Protein AF-A0A350XGU2-F1 (afdb_monomer)

Secondary structure (DSSP, 8-state):
---EEE--HHHHHHHHHHHHHH-SS-EEESHHHHHHHHHHH-SEEEEEE-HHHHHTTHHHHHHHHH-TT-EEEEEE-TTHHHHHHTT-TTSHHHHHHHHHHHHHHHHTT-SEEEEESTTGGGGHHHHHHHS-TTPEEE-HHHHHHHHHHHHHHHTT----SPPPPP-EEESS-HHHHHHHHHHHHSS---EEE-PPPPPPP----------

pLDDT: m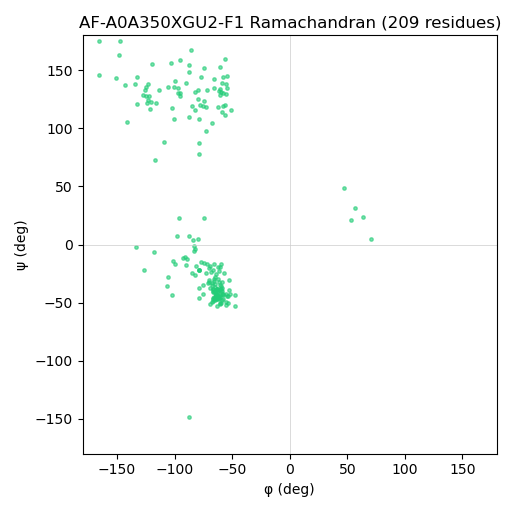ean 93.02, std 12.72, range [38.41, 98.94]

Foldseek 3Di:
DQEEEPAFLLCLLPCQVVVVVVDPHHYHYLQLLLLLVQLVQFQLEEEEAAPNNQVSCSNVVSNCVNPVRRHYDYFHQNVQVVCQLVVVLVPPVVLVSLLVRCVVSVVSVGQEYEHSGPRCVVNVVSNVVRDDPSYHYTYSVVRRVVVVVVVCVVVVNDDPDDDDDDEAEDCDDLVSCQVSCCVPPVHRDDYHYDDDDDPDPDPPPPPDDDD

Solvent-accessible surface area (backbone atoms only — not comparable to full-atom values): 12212 Å² total; per-residue (Å²): 132,82,60,50,68,41,70,49,35,51,53,28,48,75,42,41,68,65,55,46,76,75,44,99,55,58,66,46,47,26,52,55,36,30,22,53,54,46,58,74,73,34,51,33,34,29,32,46,15,41,48,69,29,35,71,59,40,38,56,54,53,40,30,34,72,74,37,75,82,47,44,71,49,67,34,54,45,73,64,54,59,62,34,51,79,69,69,38,61,88,38,72,67,45,51,54,53,49,48,63,63,42,45,71,41,56,78,62,60,41,34,22,41,35,42,40,33,81,67,47,71,78,46,46,75,59,51,61,75,73,46,63,89,77,42,44,79,41,62,19,71,65,38,31,52,54,49,51,52,52,53,29,55,76,70,68,62,60,78,88,63,80,89,72,86,85,83,44,75,35,76,64,62,31,70,58,51,26,62,67,40,24,86,78,68,77,44,74,59,70,50,41,71,42,87,73,82,78,78,76,78,79,77,80,78,75,79,78,80,84,127

Structure (mmCIF, N/CA/C/O backbone):
data_AF-A0A350XGU2-F1
#
_entry.id   AF-A0A350XGU2-F1
#
loop_
_atom_site.group_PDB
_atom_site.id
_atom_site.type_symbol
_atom_site.label_atom_id
_atom_site.label_alt_id
_atom_site.label_comp_id
_atom_site.label_asym_id
_atom_site.label_entity_id
_atom_site.label_seq_id
_atom_site.pdbx_PDB_ins_code
_atom_site.Cartn_x
_atom_site.Cartn_y
_atom_site.Cartn_z
_atom_site.occupancy
_atom_site.B_iso_or_equiv
_atom_site.auth_seq_id
_atom_site.auth_comp_id
_atom_site.auth_asym_id
_atom_site.auth_atom_id
_atom_site.pdbx_PDB_model_num
ATOM 1 N N . VAL A 1 1 ? 4.849 -4.002 -23.225 1.00 91.44 1 VAL A N 1
ATOM 2 C CA . VAL A 1 1 ? 4.325 -4.294 -21.867 1.00 91.44 1 VAL A CA 1
ATOM 3 C C . VAL A 1 1 ? 2.878 -4.739 -22.034 1.00 91.44 1 VAL A C 1
ATOM 5 O O . VAL A 1 1 ? 2.223 -4.164 -22.885 1.00 91.44 1 VAL A O 1
ATOM 8 N N . LYS A 1 2 ? 2.405 -5.780 -21.334 1.00 94.88 2 LYS A N 1
ATOM 9 C CA . LYS A 1 2 ? 1.010 -6.275 -21.460 1.00 94.88 2 LYS A CA 1
ATOM 10 C C . LYS A 1 2 ? 0.074 -5.784 -20.349 1.00 94.88 2 LYS A C 1
ATOM 12 O O . LYS A 1 2 ? -1.131 -5.932 -20.450 1.00 94.88 2 LYS A O 1
ATOM 17 N N . MET A 1 3 ? 0.665 -5.287 -19.267 1.00 97.25 3 MET A N 1
ATOM 18 C CA . MET A 1 3 ? 0.018 -4.768 -18.069 1.00 97.25 3 MET A CA 1
ATOM 19 C C . MET A 1 3 ? 1.071 -3.991 -17.279 1.00 97.25 3 MET A C 1
ATOM 21 O O . MET A 1 3 ? 2.237 -4.404 -17.268 1.00 97.25 3 MET A O 1
ATOM 25 N N . ALA A 1 4 ? 0.672 -2.917 -16.604 1.00 97.56 4 ALA A N 1
ATOM 26 C CA . ALA A 1 4 ? 1.511 -2.229 -15.628 1.00 97.56 4 ALA A CA 1
ATOM 27 C C . ALA A 1 4 ? 0.866 -2.230 -14.238 1.00 97.56 4 ALA A C 1
ATOM 29 O O . ALA A 1 4 ? -0.352 -2.316 -14.092 1.00 97.56 4 ALA A O 1
ATOM 30 N N . ILE A 1 5 ? 1.706 -2.118 -13.211 1.00 97.94 5 ILE A N 1
ATOM 31 C CA . ILE A 1 5 ? 1.278 -1.939 -11.824 1.00 97.94 5 ILE A CA 1
ATOM 32 C C . ILE A 1 5 ? 1.939 -0.668 -11.297 1.00 97.94 5 ILE A C 1
ATOM 34 O O . ILE A 1 5 ? 3.167 -0.573 -11.254 1.00 97.94 5 ILE A O 1
ATOM 38 N N . MET A 1 6 ? 1.136 0.295 -10.853 1.00 97.00 6 MET A N 1
ATOM 39 C CA . MET A 1 6 ? 1.612 1.479 -10.140 1.00 97.00 6 MET A CA 1
ATOM 40 C C . MET A 1 6 ? 1.900 1.120 -8.680 1.00 97.00 6 MET A C 1
ATOM 42 O O . MET A 1 6 ? 1.111 1.396 -7.779 1.00 97.00 6 MET A O 1
ATOM 46 N N . ALA A 1 7 ? 3.044 0.479 -8.439 1.00 96.50 7 ALA A N 1
ATOM 47 C CA . ALA A 1 7 ? 3.390 -0.086 -7.132 1.00 96.50 7 ALA A CA 1
ATOM 48 C C . ALA A 1 7 ? 3.510 0.959 -6.002 1.00 96.50 7 ALA A C 1
ATOM 50 O O . ALA A 1 7 ? 3.249 0.655 -4.840 1.00 96.50 7 ALA A O 1
ATOM 51 N N . CYS A 1 8 ? 3.890 2.202 -6.316 1.00 97.50 8 CYS A N 1
ATOM 52 C CA . CYS A 1 8 ? 3.990 3.258 -5.313 1.00 97.50 8 CYS A CA 1
ATOM 53 C C . CYS A 1 8 ? 2.595 3.768 -4.922 1.00 97.50 8 CYS A C 1
ATOM 55 O O . CYS A 1 8 ? 1.878 4.334 -5.750 1.00 97.50 8 CYS A O 1
ATOM 57 N N . ASN A 1 9 ? 2.251 3.634 -3.637 1.00 97.94 9 ASN A N 1
ATOM 58 C CA . ASN A 1 9 ? 0.990 4.114 -3.064 1.00 97.94 9 ASN A CA 1
ATOM 59 C C . ASN A 1 9 ? 0.737 5.600 -3.361 1.00 97.94 9 ASN A C 1
ATOM 61 O O . ASN A 1 9 ? -0.356 5.943 -3.795 1.00 97.94 9 ASN A O 1
ATOM 65 N N . THR A 1 10 ? 1.752 6.462 -3.224 1.00 97.38 10 THR A N 1
ATOM 66 C CA . THR A 1 10 ? 1.620 7.897 -3.524 1.00 97.38 10 THR A CA 1
ATOM 67 C C . THR A 1 10 ? 1.262 8.133 -4.992 1.00 97.38 10 THR A C 1
ATOM 69 O O . THR A 1 10 ? 0.340 8.884 -5.285 1.00 97.38 10 THR A O 1
ATOM 72 N N . SER A 1 11 ? 1.942 7.458 -5.927 1.00 96.56 11 SER A N 1
ATOM 73 C CA . SER A 1 11 ? 1.629 7.594 -7.358 1.00 96.56 11 SER A CA 1
ATOM 74 C C . SER A 1 11 ? 0.244 7.036 -7.702 1.00 96.56 11 SER A C 1
ATOM 76 O O . SER A 1 11 ? -0.508 7.678 -8.427 1.00 96.56 11 SER A O 1
ATOM 78 N N . SER A 1 12 ? -0.130 5.892 -7.113 1.00 96.06 12 SER A N 1
ATOM 79 C CA . SER A 1 12 ? -1.467 5.307 -7.253 1.00 96.06 12 SER A CA 1
ATOM 80 C C . SER A 1 12 ? -2.557 6.246 -6.727 1.00 96.06 12 SER A C 1
ATOM 82 O O . SER A 1 12 ? -3.627 6.335 -7.315 1.00 96.06 12 SER A O 1
ATOM 84 N N . ALA A 1 13 ? -2.297 6.953 -5.626 1.00 96.88 13 ALA A N 1
ATOM 85 C CA . ALA A 1 13 ? -3.259 7.855 -5.004 1.00 96.88 13 ALA A CA 1
ATOM 86 C C . ALA A 1 13 ? -3.506 9.133 -5.813 1.00 96.88 13 ALA A C 1
ATOM 88 O O . ALA A 1 13 ? -4.605 9.683 -5.760 1.00 96.88 13 ALA A O 1
ATOM 89 N N . LEU A 1 14 ? -2.477 9.624 -6.508 1.00 97.19 14 LEU A N 1
ATOM 90 C CA . LEU A 1 14 ? -2.487 10.956 -7.115 1.00 97.19 14 LEU A CA 1
ATOM 91 C C . LEU A 1 14 ? -2.648 10.944 -8.636 1.00 97.19 14 LEU A C 1
ATOM 93 O O . LEU A 1 14 ? -3.151 11.919 -9.179 1.00 97.19 14 LEU A O 1
ATOM 97 N N . ALA A 1 15 ? -2.207 9.884 -9.318 1.00 97.25 15 ALA A N 1
ATOM 98 C CA . ALA A 1 15 ? -2.058 9.899 -10.774 1.00 97.25 15 ALA A CA 1
ATOM 99 C C . ALA A 1 15 ? -2.630 8.667 -11.492 1.00 97.25 15 ALA A C 1
ATOM 101 O O . ALA A 1 15 ? -2.579 8.625 -12.717 1.00 97.25 15 ALA A O 1
ATOM 102 N N . LEU A 1 16 ? -3.172 7.671 -10.776 1.00 96.94 16 LEU A N 1
ATOM 103 C CA . LEU A 1 16 ? -3.609 6.413 -11.396 1.00 96.94 16 LEU A CA 1
ATOM 104 C C . LEU A 1 16 ? -4.608 6.623 -12.535 1.00 96.94 16 LEU A C 1
ATOM 106 O O . LEU A 1 16 ? -4.407 6.077 -13.612 1.00 96.94 16 LEU A O 1
ATOM 110 N N . GLU A 1 17 ? -5.657 7.413 -12.319 1.00 95.69 17 GLU A N 1
ATOM 111 C CA . GLU A 1 17 ? -6.704 7.598 -13.332 1.00 95.69 17 GLU A CA 1
ATOM 112 C C . GLU A 1 17 ? -6.205 8.387 -14.551 1.00 95.69 17 GLU A C 1
ATOM 114 O O . GLU A 1 17 ? -6.510 8.015 -15.682 1.00 95.69 17 GLU A O 1
ATOM 119 N N . THR A 1 18 ? -5.352 9.398 -14.350 1.00 96.69 18 THR A N 1
ATOM 120 C CA . THR A 1 18 ? -4.682 10.112 -15.450 1.00 96.69 18 THR A CA 1
ATOM 121 C C . THR A 1 18 ? -3.833 9.155 -16.279 1.00 96.69 18 THR A C 1
ATOM 123 O O . THR A 1 18 ? -4.009 9.060 -17.488 1.00 96.69 18 THR A O 1
ATOM 126 N N . VAL A 1 19 ? -2.980 8.363 -15.626 1.00 95.69 19 VAL A N 1
ATOM 127 C CA . VAL A 1 19 ? -2.122 7.393 -16.316 1.00 95.69 19 VAL A CA 1
ATOM 128 C C . VAL A 1 19 ? -2.972 6.339 -17.034 1.00 95.69 19 VAL A C 1
ATOM 130 O O . VAL A 1 19 ? -2.687 5.997 -18.172 1.00 95.69 19 VAL A O 1
ATOM 133 N N . ARG A 1 20 ? -4.064 5.854 -16.431 1.00 96.62 20 ARG A N 1
ATOM 134 C CA . ARG A 1 20 ? -4.979 4.903 -17.088 1.00 96.62 20 ARG A CA 1
ATOM 135 C C . ARG A 1 20 ? -5.617 5.466 -18.354 1.00 96.62 20 ARG A C 1
ATOM 137 O O . ARG A 1 20 ? -5.819 4.702 -19.287 1.00 96.62 20 ARG A O 1
ATOM 144 N N . SER A 1 21 ? -5.920 6.763 -18.401 1.00 96.62 21 SER A N 1
ATOM 145 C CA . SER A 1 21 ? -6.490 7.388 -19.602 1.00 96.62 21 SER A CA 1
ATOM 146 C C . SER A 1 21 ? -5.499 7.548 -20.759 1.00 96.62 21 SER A C 1
ATOM 148 O O . SER A 1 21 ? -5.924 7.751 -21.892 1.00 96.62 21 SER A O 1
ATOM 150 N N . GLU A 1 22 ? -4.195 7.451 -20.490 1.00 96.50 22 GLU A N 1
ATOM 151 C CA . GLU A 1 22 ? -3.131 7.669 -21.478 1.00 96.50 22 GLU A CA 1
ATOM 152 C C . GLU A 1 22 ? -2.667 6.378 -22.173 1.00 96.50 22 GLU A C 1
ATOM 154 O O . GLU A 1 22 ? -1.926 6.444 -23.155 1.00 96.50 22 GLU A O 1
ATOM 159 N N . PHE A 1 23 ? -3.073 5.202 -21.681 1.00 95.81 23 PHE A N 1
ATOM 160 C CA . PHE A 1 23 ? -2.588 3.912 -22.177 1.00 95.81 23 PHE A CA 1
ATOM 161 C C . PHE A 1 23 ? -3.720 2.905 -22.401 1.00 95.81 23 PHE A C 1
ATOM 163 O O . PHE A 1 23 ? -4.573 2.702 -21.544 1.00 95.81 23 PHE A O 1
ATOM 170 N N . ASP A 1 24 ? -3.642 2.168 -23.511 1.00 94.25 24 ASP A N 1
ATOM 171 C CA . ASP A 1 24 ? -4.653 1.173 -23.907 1.00 94.25 24 ASP A CA 1
ATOM 172 C C . ASP A 1 24 ? -4.484 -0.208 -23.242 1.00 94.25 24 ASP A C 1
ATOM 174 O O . ASP A 1 24 ? -5.256 -1.133 -23.500 1.00 94.25 24 ASP A O 1
ATOM 178 N N . PHE A 1 25 ? -3.452 -0.396 -22.414 1.00 95.44 25 PHE A N 1
ATOM 179 C CA . PHE A 1 25 ? -3.226 -1.648 -21.687 1.00 95.44 25 PHE A CA 1
ATOM 180 C C . PHE A 1 25 ? -3.630 -1.516 -20.209 1.00 95.44 25 PHE A C 1
ATOM 182 O O . PHE A 1 25 ? -3.583 -0.419 -19.657 1.00 95.44 25 PHE A O 1
ATOM 189 N N . PRO A 1 26 ? -3.962 -2.622 -19.515 1.00 96.25 26 PRO A N 1
ATOM 190 C CA . PRO A 1 26 ? -4.377 -2.568 -18.115 1.00 96.25 26 PRO A CA 1
ATOM 191 C C . PRO A 1 26 ? -3.295 -1.985 -17.200 1.00 96.25 26 PRO A C 1
ATOM 193 O O . PRO A 1 26 ? -2.155 -2.465 -17.175 1.00 96.25 26 PRO A O 1
ATOM 196 N N . ILE A 1 27 ? -3.674 -0.990 -16.396 1.00 97.75 27 ILE A N 1
ATOM 197 C CA . ILE A 1 27 ? -2.829 -0.400 -15.354 1.00 97.75 27 ILE A CA 1
ATOM 198 C C . ILE A 1 27 ? -3.535 -0.543 -14.012 1.00 97.75 27 ILE A C 1
ATOM 200 O O . ILE A 1 27 ? -4.615 0.009 -13.802 1.00 97.75 27 ILE A O 1
ATOM 204 N N . LEU A 1 28 ? -2.921 -1.297 -13.102 1.00 97.81 28 LEU A N 1
ATOM 205 C CA . LEU A 1 28 ? -3.462 -1.552 -11.773 1.00 97.81 28 LEU A CA 1
ATOM 206 C C . LEU A 1 28 ? -2.779 -0.650 -10.746 1.00 97.81 28 LEU A C 1
ATOM 208 O O . LEU A 1 28 ? -1.554 -0.526 -10.725 1.00 97.81 28 LEU A O 1
ATOM 212 N N . GLY A 1 29 ? -3.570 -0.065 -9.852 1.00 97.62 29 GLY A N 1
ATOM 213 C CA . GLY A 1 29 ? -3.075 0.587 -8.644 1.00 97.62 29 GLY A CA 1
ATOM 214 C C . GLY A 1 29 ? -3.122 -0.344 -7.436 1.00 97.62 29 GLY A C 1
ATOM 215 O O . GLY A 1 29 ? -3.897 -1.299 -7.396 1.00 97.62 29 GLY A 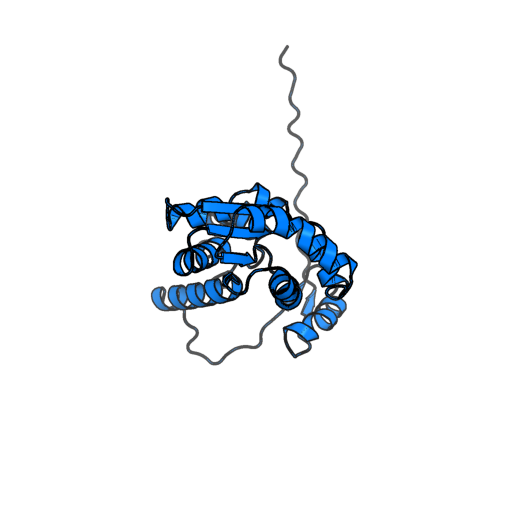O 1
ATOM 216 N N . VAL A 1 30 ? -2.321 -0.041 -6.416 1.00 97.81 30 VAL A N 1
ATOM 217 C CA . VAL A 1 30 ? -2.255 -0.852 -5.181 1.00 97.81 30 VAL A CA 1
ATOM 218 C C . VAL A 1 30 ? -3.414 -0.597 -4.210 1.00 97.81 30 VAL A C 1
ATOM 220 O O . VAL A 1 30 ? -3.738 -1.454 -3.393 1.00 97.81 30 VAL A O 1
ATOM 223 N N . ILE A 1 31 ? -4.066 0.564 -4.312 1.00 98.44 31 ILE A N 1
ATOM 224 C CA . ILE A 1 31 ? -5.025 1.050 -3.309 1.00 98.44 31 ILE A CA 1
ATOM 225 C C . ILE A 1 31 ? -6.313 0.227 -3.292 1.00 98.44 31 ILE A C 1
ATOM 227 O O . ILE A 1 31 ? -6.715 -0.231 -2.227 1.00 98.44 31 ILE A O 1
ATOM 231 N N . LEU A 1 32 ? -6.956 0.007 -4.444 1.00 98.12 32 LEU A N 1
ATOM 232 C CA . LEU A 1 32 ? -8.226 -0.726 -4.500 1.00 98.12 32 LEU A CA 1
ATOM 233 C C . LEU A 1 32 ? -8.086 -2.197 -4.047 1.00 98.12 32 LEU A C 1
ATOM 235 O O . LEU A 1 32 ? -8.912 -2.641 -3.246 1.00 98.12 32 LEU A O 1
ATOM 239 N N . PRO A 1 33 ? -7.049 -2.957 -4.463 1.00 98.12 33 PRO A N 1
ATOM 240 C CA . PRO A 1 33 ? -6.794 -4.282 -3.901 1.00 98.12 33 PRO A CA 1
ATOM 241 C C . PRO A 1 33 ? -6.581 -4.263 -2.380 1.00 98.12 33 PRO A C 1
ATOM 243 O O . PRO A 1 33 ? -7.167 -5.086 -1.677 1.00 98.12 33 PRO A O 1
ATOM 246 N N . GLY A 1 34 ? -5.809 -3.299 -1.861 1.00 98.44 34 GLY A N 1
ATOM 247 C CA . GLY A 1 34 ? -5.614 -3.122 -0.418 1.00 98.44 34 GLY A CA 1
ATOM 248 C C . GLY A 1 34 ? -6.906 -2.764 0.328 1.00 98.44 34 GLY A C 1
ATOM 249 O O . GLY A 1 34 ? -7.157 -3.285 1.411 1.00 98.44 34 GLY A O 1
ATOM 250 N N . ALA A 1 35 ? -7.764 -1.933 -0.267 1.00 98.69 35 ALA A N 1
ATOM 251 C CA . ALA A 1 35 ? -9.060 -1.554 0.289 1.00 98.69 35 ALA A CA 1
ATOM 252 C C . ALA A 1 35 ? -10.014 -2.752 0.401 1.00 98.69 35 ALA A C 1
ATOM 254 O O . ALA A 1 35 ? -10.592 -2.982 1.463 1.00 98.69 35 ALA A O 1
ATOM 255 N N . ARG A 1 36 ? -10.127 -3.560 -0.664 1.00 98.62 36 ARG A N 1
ATOM 256 C CA . ARG A 1 36 ? -10.928 -4.797 -0.655 1.00 98.62 36 ARG A CA 1
ATOM 257 C C . ARG A 1 36 ? -10.455 -5.768 0.422 1.00 98.62 36 ARG A C 1
ATOM 259 O O . ARG A 1 36 ? -11.276 -6.340 1.132 1.00 98.62 36 ARG A O 1
ATOM 266 N N . ALA A 1 37 ? -9.140 -5.922 0.562 1.00 98.56 37 ALA A N 1
ATOM 267 C CA . ALA A 1 37 ? -8.557 -6.769 1.590 1.00 98.56 37 ALA A CA 1
ATOM 268 C C . ALA A 1 37 ? -8.855 -6.269 3.006 1.00 98.56 37 ALA A C 1
ATOM 270 O O . ALA A 1 37 ? -9.235 -7.064 3.859 1.00 98.56 37 ALA A O 1
ATOM 271 N N . ALA A 1 38 ? -8.742 -4.961 3.244 1.00 98.69 38 ALA A N 1
ATOM 272 C CA . ALA A 1 38 ? -9.047 -4.368 4.541 1.00 98.69 38 ALA A CA 1
ATOM 273 C C . ALA A 1 38 ? -10.517 -4.570 4.939 1.00 98.69 38 ALA A C 1
ATOM 275 O O . ALA A 1 38 ? -10.801 -4.995 6.055 1.00 98.69 38 ALA A O 1
ATOM 276 N N . VAL A 1 39 ? -11.451 -4.346 4.009 1.00 98.69 39 VAL A N 1
ATOM 277 C CA . VAL A 1 39 ? -12.892 -4.548 4.247 1.00 98.69 39 VAL A CA 1
ATOM 278 C C . VAL A 1 39 ? -13.248 -6.018 4.492 1.00 98.69 39 VAL A C 1
ATOM 280 O O . VAL A 1 39 ? -14.198 -6.309 5.220 1.00 98.69 39 VAL A O 1
ATOM 283 N N . ALA A 1 40 ? -12.498 -6.954 3.907 1.00 98.50 40 ALA A N 1
ATOM 284 C CA . ALA A 1 40 ? -12.724 -8.382 4.109 1.00 98.50 40 ALA A CA 1
ATOM 285 C C . ALA A 1 40 ? -12.399 -8.850 5.538 1.00 98.50 40 ALA A C 1
ATOM 287 O O . ALA A 1 40 ? -12.927 -9.873 5.970 1.00 98.50 40 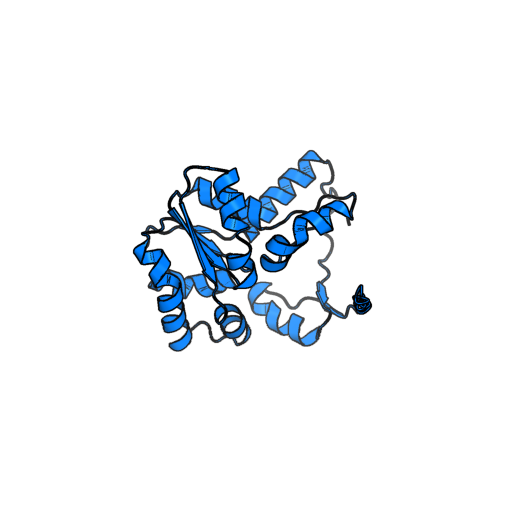ALA A O 1
ATOM 288 N N . VAL A 1 41 ? -11.544 -8.121 6.265 1.00 98.38 41 VAL A N 1
ATOM 289 C CA . VAL A 1 41 ? -11.047 -8.528 7.592 1.00 98.38 41 VAL A CA 1
ATOM 290 C C . VAL A 1 41 ? -11.435 -7.576 8.723 1.00 98.38 41 VAL A C 1
ATOM 292 O O . VAL A 1 41 ? -11.212 -7.908 9.884 1.00 98.38 41 VAL A O 1
ATOM 295 N N . GLY A 1 42 ? -12.051 -6.431 8.419 1.00 97.75 42 GLY A N 1
ATOM 296 C CA . GLY A 1 42 ? -12.433 -5.464 9.441 1.00 97.75 42 GLY A CA 1
ATOM 297 C C . GLY A 1 42 ? -13.406 -4.385 8.986 1.00 97.75 42 GLY A C 1
ATOM 298 O O . GLY A 1 42 ? -13.799 -4.300 7.820 1.00 97.75 42 GLY A O 1
ATOM 299 N N . LYS A 1 43 ? -13.828 -3.564 9.950 1.00 98.31 43 LYS A N 1
ATOM 300 C CA . LYS A 1 43 ? -14.770 -2.446 9.755 1.00 98.31 43 LYS A CA 1
ATOM 301 C C . LYS A 1 43 ? -14.227 -1.122 10.279 1.00 98.31 43 LYS A C 1
ATOM 303 O O . LYS A 1 43 ? -14.699 -0.070 9.843 1.00 98.31 43 LYS A O 1
ATOM 308 N N . ARG A 1 44 ? -13.261 -1.158 11.201 1.00 98.81 44 ARG A N 1
ATOM 309 C CA . ARG A 1 44 ? -12.592 0.015 11.775 1.00 98.81 44 ARG A CA 1
ATOM 310 C C . ARG A 1 44 ? -11.161 0.057 11.253 1.00 98.81 44 ARG A C 1
ATOM 312 O O . ARG A 1 44 ? -10.248 -0.497 11.858 1.00 98.81 44 ARG A O 1
ATOM 319 N N . ILE A 1 45 ? -10.971 0.701 10.110 1.00 98.94 45 ILE A N 1
ATOM 320 C CA . ILE A 1 45 ? -9.744 0.585 9.328 1.00 98.94 45 ILE A CA 1
ATOM 321 C C . ILE A 1 45 ? -8.863 1.819 9.538 1.00 98.94 45 ILE A C 1
ATOM 323 O O . ILE A 1 45 ? -9.224 2.944 9.190 1.00 98.94 45 ILE A O 1
ATOM 327 N N . GLY A 1 46 ? -7.675 1.603 10.087 1.00 98.88 46 GLY A N 1
ATOM 328 C CA . GLY A 1 46 ? -6.589 2.571 10.070 1.00 98.88 46 GLY A CA 1
ATOM 329 C C . GLY A 1 46 ? -5.742 2.430 8.809 1.00 98.88 46 GLY A C 1
ATOM 330 O O . GLY A 1 46 ? -5.536 1.332 8.292 1.00 98.88 46 GLY A O 1
ATOM 331 N N . VAL A 1 47 ? -5.192 3.538 8.332 1.00 98.88 47 VAL A N 1
ATOM 332 C CA . VAL A 1 47 ? -4.224 3.557 7.235 1.00 98.88 47 VAL A CA 1
ATOM 333 C C . VAL A 1 47 ? -3.060 4.443 7.647 1.00 98.88 47 VAL A C 1
ATOM 335 O O . VAL A 1 47 ? -3.243 5.634 7.898 1.00 98.88 47 VAL A O 1
ATOM 338 N N . ILE A 1 48 ? -1.859 3.877 7.681 1.00 98.88 48 ILE A N 1
ATOM 339 C CA . ILE A 1 48 ? -0.624 4.662 7.766 1.00 98.88 48 ILE A CA 1
ATOM 340 C C . ILE A 1 48 ? -0.081 4.852 6.356 1.00 98.88 48 ILE A C 1
ATOM 342 O O . ILE A 1 48 ? 0.061 3.882 5.612 1.00 98.88 48 ILE A O 1
ATOM 346 N N . ALA A 1 49 ? 0.213 6.085 5.955 1.00 98.69 49 ALA A N 1
ATOM 347 C CA . ALA A 1 49 ? 0.680 6.374 4.600 1.00 98.69 49 ALA A CA 1
ATOM 348 C C . ALA A 1 49 ? 1.659 7.554 4.560 1.00 98.69 49 ALA A C 1
ATOM 350 O O . ALA A 1 49 ? 1.872 8.238 5.558 1.00 98.69 49 ALA A O 1
ATOM 351 N N . THR A 1 50 ? 2.230 7.845 3.388 1.00 98.56 50 THR A N 1
ATOM 352 C CA . THR A 1 50 ? 2.920 9.131 3.191 1.00 98.56 50 THR A CA 1
ATOM 353 C C . THR A 1 50 ? 1.931 10.290 3.389 1.00 98.56 50 THR A C 1
ATOM 355 O O . THR A 1 50 ? 0.738 10.107 3.121 1.00 98.56 50 THR A O 1
ATOM 358 N N . PRO A 1 51 ? 2.379 11.495 3.798 1.00 98.50 51 PRO A N 1
ATOM 359 C CA . PRO A 1 51 ? 1.479 12.639 3.975 1.00 98.50 51 PRO A CA 1
ATOM 360 C C . PRO A 1 51 ? 0.608 12.918 2.745 1.00 98.50 51 PRO A C 1
ATOM 362 O O . PRO A 1 51 ? -0.596 13.112 2.874 1.00 98.50 51 PRO A O 1
ATOM 365 N N . ALA A 1 52 ? 1.192 12.839 1.544 1.00 98.31 52 ALA A N 1
ATOM 366 C CA . ALA A 1 52 ? 0.468 13.034 0.290 1.00 98.31 52 ALA A CA 1
ATOM 367 C C . ALA A 1 52 ? -0.606 11.956 0.052 1.00 98.31 52 ALA A C 1
ATOM 369 O O . ALA A 1 52 ? -1.735 12.275 -0.319 1.00 98.31 52 ALA A O 1
ATOM 370 N N . THR A 1 53 ? -0.293 10.682 0.319 1.00 98.44 53 THR A N 1
ATOM 371 C CA . THR A 1 53 ? -1.271 9.589 0.196 1.00 98.44 53 THR A CA 1
ATOM 372 C C . THR A 1 53 ? -2.409 9.756 1.202 1.00 98.44 53 THR A C 1
ATOM 374 O O . THR A 1 53 ? -3.572 9.663 0.814 1.00 98.44 53 THR A O 1
ATOM 377 N N . ALA A 1 54 ? -2.103 10.054 2.469 1.00 98.44 54 ALA A N 1
ATOM 378 C CA . ALA A 1 54 ? -3.117 10.262 3.503 1.00 98.44 54 ALA A CA 1
ATOM 379 C C . ALA A 1 54 ? -4.029 11.462 3.177 1.00 98.44 54 ALA A C 1
ATOM 381 O O . ALA A 1 54 ? -5.253 11.343 3.247 1.00 98.44 54 ALA A O 1
ATOM 382 N N . ALA A 1 55 ? -3.446 12.586 2.745 1.00 98.25 55 ALA A N 1
ATOM 383 C CA . ALA A 1 55 ? -4.181 13.798 2.379 1.00 98.25 55 ALA A CA 1
ATOM 384 C C . ALA A 1 55 ? -5.081 13.610 1.144 1.00 98.25 55 ALA A C 1
ATOM 386 O O . ALA A 1 55 ? -6.153 14.208 1.064 1.00 98.25 55 ALA A O 1
ATOM 387 N N . SER A 1 56 ? -4.694 12.740 0.204 1.00 98.19 56 SER A N 1
ATOM 388 C CA . SER A 1 56 ? -5.483 12.457 -1.006 1.00 98.19 56 SER A CA 1
ATOM 389 C C . SER A 1 56 ? -6.835 11.780 -0.735 1.00 98.19 56 SER A C 1
ATOM 391 O O . SER A 1 56 ? -7.680 11.707 -1.630 1.00 98.19 56 SER A O 1
ATOM 393 N N . ASN A 1 57 ? -7.032 11.205 0.459 1.00 98.12 57 ASN A N 1
ATOM 394 C CA . ASN A 1 57 ? -8.183 10.362 0.798 1.00 98.12 57 ASN A CA 1
ATOM 395 C C . ASN A 1 57 ? -8.430 9.189 -0.173 1.00 98.12 57 ASN A C 1
ATOM 397 O O . ASN A 1 57 ? -9.545 8.671 -0.233 1.00 98.12 57 ASN A O 1
ATOM 401 N N . ALA A 1 58 ? -7.428 8.756 -0.946 1.00 98.38 58 ALA A N 1
ATOM 402 C CA . ALA A 1 58 ? -7.595 7.678 -1.920 1.00 98.38 58 ALA A CA 1
ATOM 403 C C . ALA A 1 58 ? -7.994 6.350 -1.250 1.00 98.38 58 ALA A C 1
ATOM 405 O O . ALA A 1 58 ? -8.946 5.712 -1.692 1.00 98.38 58 ALA A O 1
ATOM 406 N N . TYR A 1 59 ? -7.352 5.977 -0.133 1.00 98.69 59 TYR A N 1
ATOM 407 C CA . TYR A 1 59 ? -7.744 4.785 0.628 1.00 98.69 59 TYR A CA 1
ATOM 408 C C . TYR A 1 59 ? -9.137 4.912 1.236 1.00 98.69 59 TYR A C 1
ATOM 410 O O . TYR A 1 59 ? -9.933 3.991 1.097 1.00 98.69 59 TYR A O 1
ATOM 418 N N . ARG A 1 60 ? -9.457 6.048 1.874 1.00 98.75 60 ARG A N 1
ATOM 419 C CA . ARG A 1 60 ? -10.801 6.289 2.426 1.00 98.75 60 ARG A CA 1
ATOM 420 C C . ARG A 1 60 ? -11.881 6.097 1.362 1.00 98.75 60 ARG A C 1
ATOM 422 O O . ARG A 1 60 ? -12.820 5.347 1.604 1.00 98.75 60 ARG A O 1
ATOM 429 N N . ARG A 1 61 ? -11.718 6.724 0.191 1.00 98.69 61 ARG A N 1
ATOM 430 C CA . ARG A 1 61 ? -12.660 6.599 -0.931 1.00 98.69 61 ARG A CA 1
ATOM 431 C C . ARG A 1 61 ? -12.783 5.151 -1.401 1.00 98.69 61 ARG A C 1
ATOM 433 O O . ARG A 1 61 ? -13.891 4.636 -1.425 1.00 98.69 61 ARG A O 1
ATOM 440 N N . ALA A 1 62 ? -11.665 4.478 -1.674 1.00 98.62 62 ALA A N 1
ATOM 441 C CA . ALA A 1 62 ? -11.677 3.094 -2.148 1.00 98.62 62 ALA A CA 1
ATOM 442 C C . ALA A 1 62 ? -12.279 2.112 -1.124 1.00 98.62 62 ALA A C 1
ATOM 444 O O . ALA A 1 62 ? -13.001 1.195 -1.496 1.00 98.62 62 ALA A O 1
ATOM 445 N N . ILE A 1 63 ? -12.008 2.293 0.172 1.00 98.88 63 ILE A N 1
ATOM 446 C CA . ILE A 1 63 ? -12.578 1.454 1.237 1.00 98.88 63 ILE A CA 1
ATOM 447 C 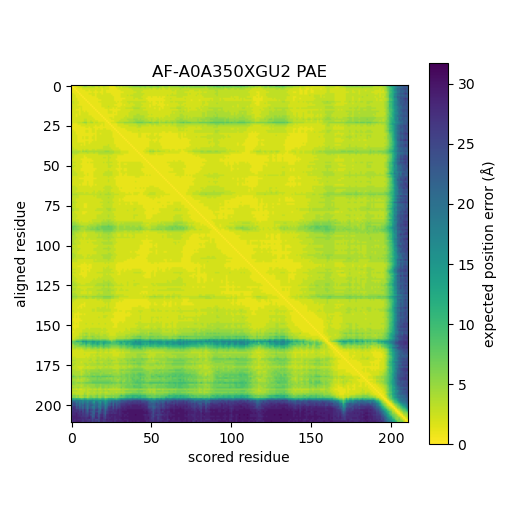C . ILE A 1 63 ? -14.091 1.665 1.335 1.00 98.88 63 ILE A C 1
ATOM 449 O O . ILE A 1 63 ? -14.836 0.692 1.403 1.00 98.88 63 ILE A O 1
ATOM 453 N N . GLN A 1 64 ? -14.546 2.919 1.312 1.00 98.62 64 GLN A N 1
ATOM 454 C CA . GLN A 1 64 ? -15.969 3.254 1.420 1.00 98.62 64 GLN A CA 1
ATOM 455 C C . GLN A 1 64 ? -16.764 2.920 0.152 1.00 98.62 64 GLN A C 1
ATOM 457 O O . GLN A 1 64 ? -17.964 2.682 0.233 1.00 98.62 64 GLN A O 1
ATOM 462 N N . GLU A 1 65 ? -16.107 2.863 -1.007 1.00 98.44 65 GLU A N 1
ATOM 463 C CA . GLU A 1 65 ? -16.689 2.328 -2.239 1.00 98.44 65 GLU A CA 1
ATOM 464 C C . GLU A 1 65 ? -16.960 0.820 -2.123 1.00 98.44 65 GLU A C 1
ATOM 466 O O . GLU A 1 65 ? -17.996 0.342 -2.581 1.00 98.44 65 GLU A O 1
ATOM 471 N N . VAL A 1 66 ? -16.062 0.069 -1.472 1.00 98.50 66 VAL A N 1
ATOM 472 C CA . VAL A 1 66 ? -16.240 -1.375 -1.238 1.00 98.50 66 VAL A CA 1
ATOM 473 C C . VAL A 1 66 ? -17.258 -1.644 -0.122 1.00 98.50 66 VAL A C 1
ATOM 475 O O . VAL A 1 66 ? -18.093 -2.537 -0.262 1.00 98.50 66 VAL A O 1
ATOM 478 N N . ASP A 1 67 ? -17.205 -0.895 0.982 1.00 98.56 67 ASP A N 1
ATOM 479 C CA . ASP A 1 67 ? -18.198 -0.947 2.060 1.00 98.56 67 ASP A CA 1
ATOM 480 C C . ASP A 1 67 ? -18.492 0.455 2.624 1.00 98.56 67 ASP A C 1
ATOM 482 O O . ASP A 1 67 ? -17.712 0.974 3.432 1.00 98.56 67 ASP A O 1
ATOM 486 N N . PRO A 1 68 ? -19.656 1.046 2.293 1.00 98.31 68 PRO A N 1
ATOM 487 C CA . PRO A 1 68 ? -20.052 2.369 2.776 1.00 98.31 68 PRO A CA 1
ATOM 488 C C . PRO A 1 68 ? -20.164 2.496 4.302 1.00 98.31 68 PRO A C 1
ATOM 490 O O . PRO A 1 68 ? -20.210 3.613 4.817 1.00 98.31 68 PRO A O 1
ATOM 493 N N . LYS A 1 69 ? -20.239 1.378 5.040 1.00 98.31 69 LYS A N 1
ATOM 494 C CA . LYS A 1 69 ? -20.321 1.370 6.511 1.00 98.31 69 LYS A CA 1
ATOM 495 C C . LYS A 1 69 ? -18.953 1.310 7.192 1.00 98.31 69 LYS A C 1
ATOM 497 O O . LYS A 1 69 ? -18.890 1.484 8.410 1.00 98.31 69 LYS A O 1
ATOM 502 N N . ALA A 1 70 ? -17.873 1.061 6.449 1.00 98.62 70 ALA A N 1
ATOM 503 C CA . ALA A 1 70 ? -16.530 1.021 7.008 1.00 98.62 70 ALA A CA 1
ATOM 504 C C . ALA A 1 70 ? -16.101 2.409 7.517 1.00 98.62 70 ALA A C 1
ATOM 506 O O . ALA A 1 70 ? -16.262 3.434 6.845 1.00 98.62 70 ALA A O 1
ATOM 507 N N . GLN A 1 71 ? -15.527 2.440 8.718 1.00 98.75 71 GLN A N 1
ATOM 508 C CA . GLN A 1 71 ? -14.953 3.645 9.310 1.00 98.75 71 GLN A CA 1
ATOM 509 C C . GLN A 1 71 ? -13.458 3.676 9.013 1.00 98.75 71 GLN A C 1
ATOM 511 O O . GLN A 1 71 ? -12.768 2.681 9.227 1.00 98.75 71 GLN A O 1
ATOM 516 N N . VAL A 1 72 ? -12.964 4.808 8.505 1.00 98.81 72 VAL A N 1
ATOM 517 C CA . VAL A 1 72 ? -11.582 4.927 8.027 1.00 98.81 72 VAL A CA 1
ATOM 518 C C . VAL A 1 72 ? -10.879 6.116 8.665 1.00 98.81 72 VAL A C 1
ATOM 520 O O . VAL A 1 72 ? -11.359 7.249 8.574 1.00 98.81 72 VAL A O 1
ATOM 523 N N . TRP A 1 73 ? -9.697 5.874 9.227 1.00 98.81 73 TRP A N 1
ATOM 524 C CA . TRP A 1 73 ? -8.791 6.904 9.740 1.00 98.81 73 TRP A CA 1
ATOM 525 C C . TRP A 1 73 ? -7.439 6.788 9.050 1.00 98.81 73 TRP A C 1
ATOM 527 O O . TRP A 1 73 ? -6.946 5.690 8.811 1.00 98.81 73 TRP A O 1
ATOM 537 N N . GLN A 1 74 ? -6.850 7.925 8.689 1.00 98.62 74 GLN A N 1
ATOM 538 C CA . GLN A 1 74 ? -5.601 7.974 7.933 1.00 98.62 74 GLN A CA 1
ATOM 539 C C . GLN A 1 74 ? -4.604 8.843 8.684 1.00 98.62 74 GLN A C 1
ATOM 541 O O . GLN A 1 74 ? -4.951 9.950 9.095 1.00 98.62 74 GLN A O 1
ATOM 546 N N . VAL A 1 75 ? -3.376 8.355 8.822 1.00 98.81 75 VAL A N 1
ATOM 547 C CA . VAL A 1 75 ? -2.271 9.087 9.442 1.00 98.81 75 VAL A CA 1
ATOM 548 C C . VAL A 1 75 ? -1.133 9.198 8.436 1.00 98.81 75 VAL A C 1
ATOM 550 O O . VAL A 1 75 ? -0.704 8.207 7.842 1.00 98.81 75 VAL A O 1
ATOM 553 N N . GLY A 1 76 ? -0.668 10.428 8.222 1.00 98.62 76 GLY A N 1
ATOM 554 C CA . GLY A 1 76 ? 0.538 10.701 7.451 1.00 98.62 76 GLY A CA 1
ATOM 555 C C . GLY A 1 76 ? 1.777 10.471 8.311 1.00 98.62 76 GLY A C 1
ATOM 556 O O . GLY A 1 76 ? 1.909 11.087 9.363 1.00 98.62 76 GLY A O 1
ATOM 557 N N . CYS A 1 77 ? 2.696 9.626 7.851 1.00 98.62 77 CYS A N 1
ATOM 558 C CA . CYS A 1 77 ? 3.884 9.211 8.597 1.00 98.62 77 CYS A CA 1
ATOM 559 C C . CYS A 1 77 ? 5.171 9.661 7.874 1.00 98.62 77 CYS A C 1
ATOM 561 O O . CYS A 1 77 ? 5.853 8.833 7.254 1.00 98.62 77 CYS A O 1
ATOM 563 N N . PRO A 1 78 ? 5.513 10.968 7.887 1.00 98.19 78 PRO A N 1
ATOM 564 C CA . PRO A 1 78 ? 6.633 11.510 7.110 1.00 98.19 78 PRO A CA 1
ATOM 565 C C . PRO A 1 78 ? 7.996 10.921 7.498 1.00 98.19 78 PRO A C 1
ATOM 567 O O . PRO A 1 78 ? 8.851 10.762 6.631 1.00 98.19 78 PRO A O 1
ATOM 570 N N . ALA A 1 79 ? 8.197 10.558 8.768 1.00 98.12 79 ALA A N 1
ATOM 571 C CA . ALA A 1 79 ? 9.486 10.063 9.251 1.00 98.12 79 ALA A CA 1
ATOM 572 C C . ALA A 1 79 ? 9.769 8.590 8.897 1.00 98.12 79 ALA A C 1
ATOM 574 O O . ALA A 1 79 ? 10.928 8.184 8.856 1.00 98.12 79 ALA A O 1
ATOM 575 N N . PHE A 1 80 ? 8.744 7.780 8.608 1.00 98.06 80 PHE A N 1
ATOM 576 C CA . PHE A 1 80 ? 8.920 6.336 8.421 1.00 98.06 80 PHE A CA 1
ATOM 577 C C . PHE A 1 80 ? 9.794 5.973 7.218 1.00 98.06 80 PHE A C 1
ATOM 579 O O . PHE A 1 80 ? 10.661 5.117 7.354 1.00 98.06 80 PHE A O 1
ATOM 586 N N . VAL A 1 81 ? 9.609 6.615 6.058 1.00 97.06 81 VAL A N 1
ATOM 587 C CA . VAL A 1 81 ? 10.411 6.289 4.861 1.00 97.06 81 VAL A CA 1
ATOM 588 C C . VAL A 1 81 ? 11.904 6.579 5.091 1.00 97.06 81 VAL A C 1
ATOM 590 O O . VAL A 1 81 ? 12.690 5.641 4.958 1.00 97.06 81 VAL A O 1
ATOM 593 N N . PRO A 1 82 ? 12.316 7.789 5.535 1.00 96.00 82 PRO A N 1
ATOM 594 C CA . PRO A 1 82 ? 13.718 8.061 5.852 1.00 96.00 82 PRO A CA 1
ATOM 595 C C . PRO A 1 82 ? 14.321 7.095 6.878 1.00 96.00 82 PRO A C 1
ATOM 597 O O . PRO A 1 82 ? 15.447 6.639 6.700 1.00 96.00 82 PRO A O 1
ATOM 600 N N . LEU A 1 83 ? 13.585 6.760 7.945 1.00 95.81 83 LEU A N 1
ATOM 601 C CA . LEU A 1 83 ? 14.077 5.850 8.985 1.00 95.81 83 LEU A CA 1
ATOM 602 C C . LEU A 1 83 ? 14.303 4.432 8.445 1.00 95.81 83 LEU A C 1
ATOM 604 O O . LEU A 1 83 ? 15.307 3.801 8.778 1.00 95.81 83 LEU A O 1
ATOM 608 N N . ILE A 1 84 ? 13.411 3.943 7.582 1.00 93.88 84 ILE A N 1
ATOM 609 C CA . ILE A 1 84 ? 13.546 2.629 6.939 1.00 93.88 84 ILE A CA 1
ATOM 610 C C . ILE A 1 84 ? 14.741 2.620 5.982 1.00 93.88 84 ILE A C 1
ATOM 612 O O . ILE A 1 84 ? 15.580 1.726 6.070 1.00 93.88 84 ILE A O 1
ATOM 616 N N . GLU A 1 85 ? 14.865 3.625 5.112 1.00 91.44 85 GLU A N 1
ATOM 617 C CA . GLU A 1 85 ? 15.958 3.709 4.131 1.00 91.44 85 GLU A CA 1
ATOM 618 C C . GLU A 1 85 ? 17.340 3.868 4.788 1.00 91.44 85 GLU A C 1
ATOM 620 O O . GLU A 1 85 ? 18.347 3.407 4.248 1.00 91.44 85 GLU A O 1
ATOM 625 N N . GLN A 1 86 ? 17.396 4.462 5.983 1.00 92.00 86 GLN A N 1
ATOM 626 C CA . GLN A 1 86 ? 18.614 4.585 6.789 1.00 92.00 86 GLN A CA 1
ATOM 627 C C . GLN A 1 86 ? 18.903 3.340 7.651 1.00 92.00 86 GLN A C 1
ATOM 629 O O . GLN A 1 86 ? 19.868 3.346 8.413 1.00 92.00 86 GLN A O 1
ATOM 634 N N . ASN A 1 87 ? 18.102 2.271 7.543 1.00 90.00 87 ASN A N 1
ATOM 635 C CA . ASN A 1 87 ? 18.169 1.061 8.379 1.00 90.00 87 ASN A CA 1
ATOM 636 C C . ASN A 1 87 ? 18.031 1.336 9.889 1.00 90.00 87 ASN A C 1
ATOM 638 O O . ASN A 1 87 ? 18.562 0.600 10.720 1.00 90.00 87 ASN A O 1
ATOM 642 N N . ARG A 1 88 ? 17.276 2.375 10.252 1.00 93.62 88 ARG A N 1
ATOM 643 C CA . ARG A 1 88 ? 17.046 2.823 11.636 1.00 93.62 88 ARG A CA 1
ATOM 644 C C . ARG A 1 88 ? 15.750 2.277 12.223 1.00 93.62 88 ARG A C 1
ATOM 646 O O . ARG A 1 88 ? 15.183 2.856 13.143 1.00 93.62 88 ARG A O 1
ATOM 653 N N . ILE A 1 89 ? 15.248 1.169 11.677 1.00 91.25 89 ILE A N 1
ATOM 654 C CA . ILE A 1 89 ? 13.978 0.565 12.096 1.00 91.25 89 ILE A CA 1
ATOM 655 C C . ILE A 1 89 ? 14.020 0.304 13.604 1.00 91.25 89 ILE A C 1
ATOM 657 O O . ILE A 1 89 ? 13.179 0.810 14.326 1.00 91.25 89 ILE A O 1
ATOM 661 N N . ASN A 1 90 ? 15.054 -0.373 14.103 1.00 89.94 90 ASN A N 1
ATOM 662 C CA . ASN A 1 90 ? 15.133 -0.789 15.507 1.00 89.94 90 ASN A CA 1
ATOM 663 C C . ASN A 1 90 ? 15.574 0.313 16.494 1.00 89.94 90 ASN A C 1
ATOM 665 O O . ASN A 1 90 ? 15.763 0.015 17.674 1.00 89.94 90 ASN A O 1
ATOM 669 N N . ASP A 1 91 ? 15.746 1.558 16.043 1.00 94.06 91 ASP A N 1
ATOM 670 C CA . ASP A 1 91 ? 16.124 2.669 16.918 1.00 94.06 91 ASP A CA 1
ATOM 671 C C . ASP A 1 91 ? 15.001 2.972 17.930 1.00 94.06 91 ASP A C 1
ATOM 673 O O . ASP A 1 91 ? 13.824 2.974 17.551 1.00 94.06 91 ASP A O 1
ATOM 677 N N . PRO A 1 92 ? 15.327 3.334 19.190 1.00 96.31 92 PRO A N 1
ATOM 678 C CA . PRO A 1 92 ? 14.334 3.802 20.162 1.00 96.31 92 PRO A CA 1
ATOM 679 C C . PRO A 1 92 ? 13.471 4.951 19.624 1.00 96.31 92 PRO A C 1
ATOM 681 O O . PRO A 1 92 ? 12.255 4.944 19.783 1.00 96.31 92 PRO A O 1
ATOM 684 N N . TYR A 1 93 ? 14.089 5.868 18.875 1.00 96.50 93 TYR A N 1
ATOM 685 C CA . TYR A 1 93 ? 13.400 6.978 18.220 1.00 96.50 93 TYR A CA 1
ATOM 686 C C . TYR A 1 93 ? 12.303 6.515 17.244 1.00 96.50 93 TYR A C 1
ATOM 688 O O . TYR A 1 93 ? 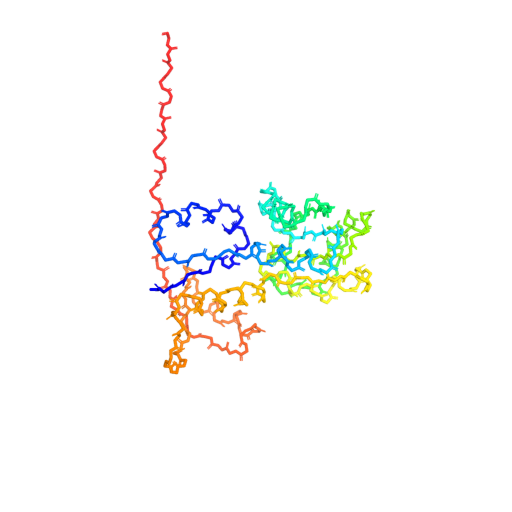11.217 7.086 17.208 1.00 96.50 93 TYR A O 1
ATOM 696 N N . THR A 1 94 ? 12.541 5.452 16.469 1.00 96.88 94 THR A N 1
ATOM 697 C CA . THR A 1 94 ? 11.536 4.919 15.534 1.00 96.88 94 THR A CA 1
ATOM 698 C C . THR A 1 94 ? 10.345 4.322 16.278 1.00 96.88 94 THR A C 1
ATOM 700 O O . THR A 1 94 ? 9.211 4.442 15.813 1.00 96.88 94 THR A O 1
ATOM 703 N N . TYR A 1 95 ? 10.582 3.711 17.441 1.00 97.88 95 TYR A N 1
ATOM 704 C CA . TYR A 1 95 ? 9.515 3.214 18.306 1.00 97.88 95 TYR A CA 1
ATOM 705 C C . TYR A 1 95 ? 8.654 4.363 18.855 1.00 97.88 95 TYR A C 1
ATOM 707 O O . TYR A 1 95 ? 7.434 4.299 18.737 1.00 97.88 95 TYR A O 1
ATOM 715 N N . GLU A 1 96 ? 9.272 5.428 19.373 1.00 98.06 96 GLU A N 1
ATOM 716 C CA . GLU A 1 96 ? 8.571 6.619 19.885 1.00 98.06 96 GLU A CA 1
ATOM 717 C C . GLU A 1 96 ? 7.700 7.280 18.805 1.00 98.06 96 GLU A C 1
ATOM 719 O O . GLU A 1 96 ? 6.508 7.509 19.010 1.00 98.06 96 GLU A O 1
ATOM 724 N N . ILE A 1 97 ? 8.261 7.493 17.611 1.00 98.06 97 ILE A N 1
ATOM 725 C CA . ILE A 1 97 ? 7.525 8.048 16.467 1.00 98.06 97 ILE A CA 1
ATOM 726 C C . ILE A 1 97 ? 6.379 7.127 16.032 1.00 98.06 97 ILE A C 1
ATOM 728 O O . ILE A 1 97 ? 5.295 7.594 15.678 1.00 98.06 97 ILE A O 1
ATOM 732 N N . ALA A 1 98 ? 6.587 5.808 16.057 1.00 98.44 98 ALA A N 1
ATOM 733 C CA . ALA A 1 98 ? 5.522 4.865 15.746 1.00 98.44 98 ALA A CA 1
ATOM 734 C C . ALA A 1 98 ? 4.385 4.923 16.775 1.00 98.44 98 ALA A C 1
ATOM 736 O O . ALA A 1 98 ? 3.226 4.818 16.377 1.00 98.44 98 ALA A O 1
ATOM 737 N N . GLN A 1 99 ? 4.684 5.128 18.062 1.00 98.44 99 GLN A N 1
ATOM 738 C CA . GLN A 1 99 ? 3.649 5.339 19.077 1.00 98.44 99 GLN A CA 1
ATOM 739 C C . GLN A 1 99 ? 2.850 6.610 18.788 1.00 98.44 99 GLN A C 1
ATOM 741 O O . GLN A 1 99 ? 1.625 6.546 18.758 1.00 98.44 99 GLN A O 1
ATOM 746 N N . GLU A 1 100 ? 3.520 7.725 18.488 1.00 98.50 100 GLU A N 1
ATOM 747 C CA . GLU A 1 100 ? 2.857 8.994 18.159 1.00 98.50 100 GLU A CA 1
ATOM 748 C C . GLU A 1 100 ? 1.916 8.858 16.951 1.00 98.50 100 GLU A C 1
ATOM 750 O O . GLU A 1 100 ? 0.760 9.280 17.003 1.00 98.50 100 GLU A O 1
ATOM 755 N N . TYR A 1 101 ? 2.372 8.218 15.869 1.00 98.69 101 TYR A N 1
ATOM 756 C CA . TYR A 1 101 ? 1.541 8.022 14.678 1.00 98.69 101 TYR A CA 1
ATOM 757 C C . TYR A 1 101 ? 0.397 7.022 14.886 1.00 98.69 101 TYR A C 1
ATOM 759 O O . TYR A 1 101 ? -0.646 7.150 14.241 1.00 98.69 101 TYR A O 1
ATOM 767 N N . LEU A 1 102 ? 0.563 6.019 15.751 1.00 98.62 102 LEU A N 1
ATOM 768 C CA . LEU A 1 102 ? -0.479 5.023 16.012 1.00 98.62 102 LEU A CA 1
ATOM 769 C C . LEU A 1 102 ? -1.492 5.464 17.070 1.00 98.62 102 LEU A C 1
ATOM 771 O O . LEU A 1 102 ? -2.630 5.000 17.020 1.00 98.62 102 LEU A O 1
ATOM 775 N N . GLU A 1 103 ? -1.128 6.366 17.977 1.00 98.69 103 GLU A N 1
ATOM 776 C CA . GLU A 1 103 ? -1.995 6.876 19.046 1.00 98.69 103 GLU A CA 1
ATOM 777 C C . GLU A 1 103 ? -3.397 7.300 18.561 1.00 98.69 103 GLU A C 1
ATOM 779 O O . GLU A 1 103 ? -4.388 6.760 19.064 1.00 98.69 103 GLU A O 1
ATOM 784 N N . PRO A 1 104 ? -3.555 8.163 17.533 1.00 98.50 104 PRO A N 1
ATOM 785 C CA . PRO A 1 104 ? -4.886 8.534 17.052 1.00 98.50 104 PRO A CA 1
ATOM 786 C C . PRO A 1 104 ? -5.672 7.351 16.469 1.00 98.50 104 PRO A C 1
ATOM 788 O O . PRO A 1 104 ? -6.899 7.374 16.481 1.00 98.50 104 PRO A O 1
ATOM 791 N N . LEU A 1 105 ? -5.009 6.304 15.969 1.00 98.69 105 LEU A N 1
ATOM 792 C CA . LEU A 1 105 ? -5.676 5.096 15.470 1.00 98.69 105 LEU A CA 1
ATOM 793 C C . LEU A 1 105 ? -6.104 4.169 16.617 1.00 98.69 105 LEU A C 1
ATOM 795 O O . LEU A 1 105 ? -7.184 3.579 16.566 1.00 98.69 105 LEU A O 1
ATOM 799 N N . LEU A 1 106 ? -5.290 4.074 17.670 1.00 98.62 106 LEU A N 1
ATOM 800 C CA . LEU A 1 106 ? -5.593 3.309 18.880 1.00 98.62 106 LEU A CA 1
ATOM 801 C C . LEU A 1 106 ? -6.781 3.902 19.641 1.00 98.62 106 LEU A C 1
ATOM 803 O O . LEU A 1 106 ? -7.671 3.159 20.056 1.00 98.62 10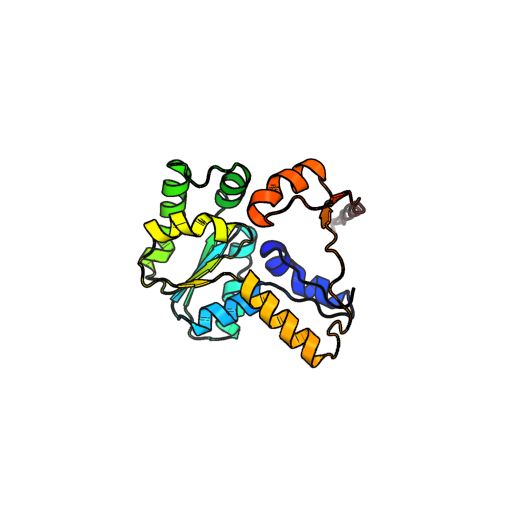6 LEU A O 1
ATOM 807 N N . GLN A 1 107 ? -6.860 5.231 19.742 1.00 98.56 107 GLN A N 1
ATOM 808 C CA . GLN A 1 107 ? -8.021 5.929 20.311 1.00 98.56 107 GLN A CA 1
ATOM 809 C C . GLN A 1 107 ? -9.315 5.609 19.552 1.00 98.56 107 GLN A C 1
ATOM 811 O O . GLN A 1 107 ? -10.395 5.535 20.138 1.00 98.56 107 GLN A O 1
ATOM 816 N N . GLN A 1 108 ? -9.199 5.367 18.246 1.00 98.62 108 GLN A N 1
ATOM 817 C CA . GLN A 1 108 ? -10.300 4.944 17.389 1.00 98.62 108 GLN A CA 1
ATOM 818 C C . GLN A 1 108 ? -10.479 3.425 17.362 1.00 98.62 108 GLN A C 1
ATOM 820 O O . GLN A 1 108 ? -11.309 2.944 16.598 1.00 98.62 108 GLN A O 1
ATOM 825 N N . GLN A 1 109 ? -9.768 2.655 18.186 1.00 98.44 109 GLN A N 1
ATOM 826 C CA . GLN A 1 109 ? -9.954 1.209 18.334 1.00 98.44 109 GLN A CA 1
ATOM 827 C C . GLN A 1 109 ? -10.034 0.495 16.976 1.00 98.44 109 GLN A C 1
ATOM 829 O O . GLN A 1 109 ? -10.997 -0.224 16.700 1.00 98.44 109 GLN A O 1
ATOM 834 N N . ILE A 1 110 ? -9.085 0.784 16.081 1.00 98.81 110 ILE A N 1
ATOM 835 C CA . ILE A 1 110 ? -9.039 0.120 14.776 1.00 98.81 110 ILE A CA 1
ATOM 836 C C . ILE A 1 110 ? -8.924 -1.400 14.956 1.00 98.81 110 ILE A C 1
ATOM 838 O O . ILE A 1 110 ? -8.262 -1.876 15.876 1.00 98.81 110 ILE A O 1
ATOM 842 N N . ASP A 1 111 ? -9.559 -2.159 14.071 1.00 98.75 111 ASP A N 1
ATOM 843 C CA . ASP A 1 111 ? -9.443 -3.622 13.992 1.00 98.75 111 ASP A CA 1
ATOM 844 C C . ASP A 1 111 ? -8.493 -4.057 12.862 1.00 98.75 111 ASP A C 1
ATOM 846 O O . ASP A 1 111 ? -8.026 -5.195 12.826 1.00 98.75 111 ASP A O 1
ATOM 850 N N . THR A 1 112 ? -8.164 -3.132 11.958 1.00 98.88 112 THR A N 1
ATOM 851 C CA . THR A 1 112 ? -7.353 -3.380 10.768 1.00 98.88 112 THR A CA 1
ATOM 852 C C . THR A 1 112 ? -6.453 -2.185 10.495 1.00 98.88 112 THR A C 1
ATOM 854 O O . THR A 1 112 ? -6.906 -1.044 10.566 1.00 98.88 112 THR A O 1
ATOM 857 N N . LEU A 1 113 ? -5.192 -2.428 10.140 1.00 98.88 113 LEU A N 1
ATOM 858 C CA . LEU A 1 113 ? -4.241 -1.402 9.719 1.00 98.88 113 LEU A CA 1
ATOM 859 C C . LEU A 1 113 ? -3.681 -1.719 8.328 1.00 98.88 113 LEU A C 1
ATOM 861 O O . LEU A 1 113 ? -3.097 -2.780 8.114 1.00 98.88 113 LEU A O 1
ATOM 865 N N . VAL A 1 114 ? -3.811 -0.776 7.396 1.00 98.88 114 VAL A N 1
ATOM 866 C CA . VAL A 1 114 ? -3.290 -0.889 6.025 1.00 98.88 114 VAL A CA 1
ATOM 867 C C . VAL A 1 114 ? -1.940 -0.184 5.885 1.00 98.88 114 VAL A C 1
ATOM 869 O O . VAL A 1 114 ? -1.781 0.969 6.301 1.00 98.88 114 VAL A O 1
ATOM 872 N N . TYR A 1 115 ? -0.988 -0.846 5.224 1.00 98.69 115 TYR A N 1
ATOM 873 C CA . TYR A 1 115 ? 0.286 -0.255 4.810 1.00 98.69 115 TYR A CA 1
ATOM 874 C C . TYR A 1 115 ? 0.133 0.598 3.542 1.00 98.69 115 TYR A C 1
ATOM 876 O O . TYR A 1 115 ? 0.372 0.150 2.423 1.00 98.69 115 TYR A O 1
ATOM 884 N N . GLY A 1 116 ? -0.208 1.875 3.710 1.00 98.38 116 GLY A N 1
ATOM 885 C CA . GLY A 1 116 ? -0.325 2.864 2.632 1.00 98.38 116 GLY A CA 1
ATOM 886 C C . GLY A 1 116 ? 1.011 3.376 2.068 1.00 98.38 116 GLY A C 1
ATOM 887 O O . GLY A 1 116 ? 1.070 4.469 1.507 1.00 98.38 116 GLY A O 1
ATOM 888 N N . CYS A 1 117 ? 2.101 2.621 2.220 1.00 98.19 117 CYS A N 1
ATOM 889 C CA . CYS A 1 117 ? 3.409 2.878 1.618 1.00 98.19 117 CYS A CA 1
ATOM 890 C C . CYS A 1 117 ? 4.137 1.545 1.409 1.00 98.19 117 CYS A C 1
ATOM 892 O O . CYS A 1 117 ? 4.068 0.664 2.261 1.00 98.19 117 CYS A O 1
ATOM 894 N N . THR A 1 118 ? 4.892 1.421 0.314 1.00 95.81 118 THR A N 1
ATOM 895 C CA . THR A 1 118 ? 5.660 0.207 -0.022 1.00 95.81 118 THR A CA 1
ATOM 896 C C . THR A 1 118 ? 6.721 -0.153 1.018 1.00 95.81 118 THR A C 1
ATOM 898 O O . THR A 1 118 ? 7.116 -1.306 1.101 1.00 95.81 118 THR A O 1
ATOM 901 N N . HIS A 1 119 ? 7.173 0.813 1.819 1.00 95.62 119 HIS A N 1
ATOM 902 C CA . HIS A 1 119 ? 8.192 0.598 2.846 1.00 95.62 119 HIS A CA 1
ATOM 903 C C . HIS A 1 119 ? 7.623 0.034 4.156 1.00 95.62 119 HIS A C 1
ATOM 905 O O . HIS A 1 119 ? 8.335 -0.618 4.915 1.00 95.62 119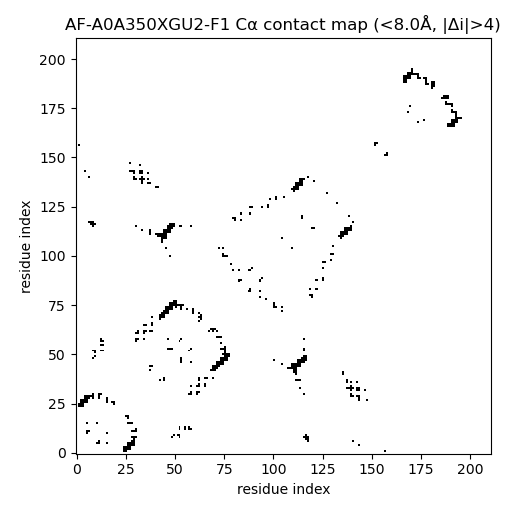 HIS A O 1
ATOM 911 N N . TYR A 1 120 ? 6.348 0.285 4.459 1.00 97.62 120 TYR A N 1
ATOM 912 C CA . TYR A 1 120 ? 5.807 0.064 5.804 1.00 97.62 120 TYR A CA 1
ATOM 913 C C . TYR A 1 120 ? 5.667 -1.401 6.250 1.00 97.62 120 TYR A C 1
ATOM 915 O O . TYR A 1 120 ? 5.707 -1.607 7.465 1.00 97.62 120 TYR A O 1
ATOM 923 N N . PRO A 1 121 ? 5.625 -2.429 5.371 1.00 96.00 121 PRO A N 1
ATOM 924 C CA . PRO A 1 121 ? 5.758 -3.816 5.819 1.00 96.00 121 PRO A CA 1
ATOM 925 C C . PRO A 1 121 ? 7.007 -4.070 6.680 1.00 96.00 121 PRO A C 1
ATOM 927 O O . PRO A 1 121 ? 6.961 -4.887 7.599 1.00 96.00 121 PRO A O 1
ATOM 930 N N . HIS A 1 122 ? 8.101 -3.329 6.466 1.00 93.69 122 HIS A N 1
ATOM 931 C CA . HIS A 1 122 ? 9.326 -3.464 7.264 1.00 93.69 122 HIS A CA 1
ATOM 932 C C . HIS A 1 122 ? 9.181 -2.981 8.715 1.00 93.69 122 HIS A C 1
ATOM 934 O O . HIS A 1 122 ? 9.964 -3.381 9.574 1.00 93.69 122 HIS A O 1
ATOM 940 N N . LEU A 1 123 ? 8.167 -2.165 9.016 1.00 96.00 123 LEU A N 1
ATOM 941 C CA . LEU A 1 123 ? 7.869 -1.720 10.379 1.00 96.00 123 LEU A CA 1
ATOM 942 C C . LEU A 1 123 ? 7.037 -2.739 11.164 1.00 96.00 123 LEU A C 1
ATOM 944 O O . LEU A 1 123 ? 6.836 -2.541 12.362 1.00 96.00 123 LEU A O 1
ATOM 948 N N . ALA A 1 124 ? 6.575 -3.833 10.542 1.00 96.00 124 ALA A N 1
ATOM 949 C CA . ALA A 1 124 ? 5.710 -4.820 11.189 1.00 96.00 124 ALA A CA 1
ATOM 950 C C . ALA A 1 124 ? 6.201 -5.272 12.582 1.00 96.00 124 ALA A C 1
ATOM 952 O O . ALA A 1 124 ? 5.371 -5.296 13.491 1.00 96.00 124 ALA A O 1
ATOM 953 N N . PRO A 1 125 ? 7.502 -5.551 12.826 1.00 93.94 125 PRO A N 1
ATOM 954 C CA . PRO A 1 125 ? 7.973 -5.929 14.162 1.00 93.94 125 PRO A CA 1
ATOM 955 C C . PRO A 1 125 ? 7.721 -4.858 15.233 1.00 93.94 125 PRO A C 1
ATOM 957 O O . PRO A 1 125 ? 7.404 -5.185 16.373 1.00 93.94 125 PRO A O 1
ATOM 960 N N . ILE A 1 126 ? 7.831 -3.578 14.875 1.00 96.25 126 ILE A N 1
ATOM 961 C CA . ILE A 1 126 ? 7.609 -2.449 15.789 1.00 96.25 126 ILE A CA 1
ATOM 962 C C . ILE A 1 126 ? 6.124 -2.199 15.971 1.00 96.25 126 ILE A C 1
ATOM 964 O O . ILE A 1 126 ? 5.658 -2.093 17.102 1.00 96.25 126 ILE A O 1
ATOM 968 N N . LEU A 1 127 ? 5.367 -2.184 14.874 1.00 97.75 127 LEU A N 1
ATOM 969 C CA . LEU A 1 127 ? 3.920 -1.995 14.924 1.00 97.75 127 LEU A CA 1
ATOM 970 C C . LEU A 1 127 ? 3.259 -3.095 15.767 1.00 97.75 127 LEU A C 1
ATOM 972 O O . LEU A 1 127 ? 2.367 -2.799 16.552 1.00 97.75 127 LEU A O 1
ATOM 976 N N . ARG A 1 128 ? 3.742 -4.343 15.696 1.00 96.94 128 ARG A N 1
ATOM 977 C CA . ARG A 1 128 ? 3.254 -5.462 16.524 1.00 96.94 128 ARG A CA 1
ATOM 978 C C . ARG A 1 128 ? 3.542 -5.325 18.018 1.00 96.94 128 ARG A C 1
ATOM 980 O O . ARG A 1 128 ? 2.849 -5.952 18.806 1.00 96.94 128 ARG A O 1
ATOM 987 N N . ARG A 1 129 ? 4.534 -4.527 18.419 1.00 96.88 129 ARG A N 1
ATOM 988 C CA . ARG A 1 129 ? 4.792 -4.231 19.839 1.00 96.88 129 ARG A CA 1
ATOM 989 C C . ARG A 1 129 ? 3.831 -3.182 20.402 1.00 96.88 129 ARG A C 1
ATOM 991 O O . ARG A 1 129 ? 3.678 -3.116 21.615 1.00 96.88 129 ARG A O 1
ATOM 998 N N . ILE A 1 130 ? 3.232 -2.364 19.535 1.00 98.06 130 ILE A N 1
ATOM 999 C CA . ILE A 1 130 ? 2.383 -1.224 19.911 1.00 98.06 130 ILE A CA 1
ATOM 1000 C C . ILE A 1 130 ? 0.898 -1.568 19.736 1.00 98.06 130 ILE A C 1
ATOM 1002 O O . ILE A 1 130 ? 0.073 -1.236 20.582 1.00 98.06 130 ILE A O 1
ATOM 1006 N N . LEU A 1 131 ? 0.548 -2.226 18.630 1.00 98.38 131 LEU A N 1
ATOM 1007 C CA . LEU A 1 131 ? -0.829 -2.561 18.288 1.00 98.38 131 LEU A CA 1
ATOM 1008 C C . LEU A 1 131 ? -1.337 -3.752 19.110 1.00 98.38 131 LEU A C 1
ATOM 1010 O O . LEU A 1 131 ? -0.598 -4.719 19.306 1.00 98.38 131 LEU A O 1
ATOM 1014 N N . PRO A 1 132 ? -2.624 -3.757 19.498 1.00 97.88 132 PRO A N 1
ATOM 1015 C CA . PRO A 1 132 ? -3.269 -4.950 20.022 1.00 97.88 132 PRO A CA 1
ATOM 1016 C C . PRO A 1 132 ? -3.143 -6.134 19.055 1.00 97.88 132 PRO A C 1
ATOM 1018 O O . PRO A 1 132 ? -3.249 -5.976 17.837 1.00 97.88 132 PRO A O 1
ATOM 1021 N N . ASN A 1 133 ? -3.003 -7.349 19.594 1.00 96.62 133 ASN A N 1
ATOM 1022 C CA . ASN A 1 133 ? -2.912 -8.577 18.790 1.00 96.62 133 ASN A CA 1
ATOM 1023 C C . ASN A 1 133 ? -4.151 -8.831 17.913 1.00 96.62 133 ASN A C 1
ATOM 1025 O O . ASN A 1 133 ? -4.071 -9.583 16.947 1.00 96.62 133 ASN A O 1
ATOM 1029 N N . THR A 1 134 ? -5.283 -8.207 18.243 1.00 97.25 134 THR A N 1
ATOM 1030 C CA . THR A 1 134 ? -6.527 -8.263 17.469 1.00 97.25 134 THR A CA 1
ATOM 1031 C C . THR A 1 134 ? -6.484 -7.431 16.187 1.00 97.25 134 THR A C 1
ATOM 1033 O O . THR A 1 134 ? -7.328 -7.640 15.321 1.00 97.25 134 THR A O 1
ATOM 1036 N N . VAL A 1 135 ? -5.525 -6.507 16.037 1.00 98.75 135 VAL A N 1
ATOM 1037 C CA . VAL A 1 135 ? -5.411 -5.671 14.836 1.00 98.75 135 VAL A CA 1
ATOM 1038 C C . VAL A 1 135 ? -4.782 -6.465 13.695 1.00 98.75 135 VAL A C 1
ATOM 1040 O O . VAL A 1 135 ? -3.632 -6.920 13.774 1.00 98.75 135 VAL A O 1
ATOM 1043 N N . THR A 1 136 ? -5.515 -6.598 12.594 1.00 98.69 136 THR A N 1
ATOM 1044 C CA . THR A 1 136 ? -5.021 -7.254 11.378 1.00 98.69 136 THR A CA 1
ATOM 1045 C C . THR A 1 136 ? -4.187 -6.279 10.551 1.00 98.69 136 THR A C 1
ATOM 1047 O O . THR A 1 136 ? -4.606 -5.155 10.304 1.00 98.69 136 THR A O 1
ATOM 1050 N N . LEU A 1 137 ? -2.996 -6.694 10.112 1.00 98.62 137 LEU A N 1
ATOM 1051 C CA . LEU A 1 137 ? -2.132 -5.878 9.252 1.00 98.62 137 LEU A CA 1
ATOM 1052 C C . LEU A 1 137 ? -2.342 -6.288 7.795 1.00 98.62 137 LEU A C 1
ATOM 1054 O O . LEU A 1 137 ? -2.285 -7.478 7.485 1.00 98.62 137 LEU A O 1
ATOM 1058 N N . VAL A 1 138 ? -2.565 -5.315 6.916 1.00 98.62 138 VAL A N 1
ATOM 1059 C CA . VAL A 1 138 ? -2.846 -5.536 5.492 1.00 98.62 138 VAL A CA 1
ATOM 1060 C C . VAL A 1 138 ? -1.735 -4.929 4.647 1.00 98.62 138 VAL A C 1
ATOM 1062 O O . VAL A 1 138 ? -1.495 -3.721 4.700 1.00 98.62 138 VAL A O 1
ATOM 1065 N N . ASP A 1 139 ? -1.096 -5.774 3.834 1.00 98.12 139 ASP A N 1
ATOM 1066 C CA . ASP A 1 139 ? -0.124 -5.371 2.819 1.00 98.12 139 ASP A CA 1
ATOM 1067 C C . ASP A 1 139 ? -0.778 -5.339 1.424 1.00 98.12 139 ASP A C 1
ATOM 1069 O O . ASP A 1 139 ? -1.045 -6.396 0.839 1.00 98.12 139 ASP A O 1
ATOM 1073 N N . PRO A 1 140 ? -1.013 -4.145 0.846 1.00 97.69 140 PRO A N 1
ATOM 1074 C CA . PRO A 1 140 ? -1.576 -4.007 -0.494 1.00 97.69 140 PRO A CA 1
ATOM 1075 C C . PRO A 1 140 ? -0.765 -4.708 -1.595 1.00 97.69 140 PRO A C 1
ATOM 1077 O O . PRO A 1 140 ? -1.341 -5.068 -2.626 1.00 97.69 140 PRO A O 1
ATOM 1080 N N . ALA A 1 141 ? 0.543 -4.926 -1.404 1.00 96.06 141 ALA A N 1
ATOM 1081 C CA . ALA A 1 141 ? 1.409 -5.542 -2.409 1.00 96.06 141 ALA A CA 1
ATOM 1082 C C . ALA A 1 141 ? 0.977 -6.980 -2.745 1.00 96.06 141 ALA A C 1
ATOM 1084 O O . ALA A 1 141 ? 0.925 -7.361 -3.915 1.00 96.06 141 ALA A O 1
ATOM 1085 N N . VAL A 1 142 ? 0.591 -7.768 -1.740 1.00 95.94 142 VAL A N 1
ATOM 1086 C CA . VAL A 1 142 ? 0.130 -9.151 -1.950 1.00 95.94 142 VAL A CA 1
ATOM 1087 C C . VAL A 1 142 ? -1.198 -9.166 -2.712 1.00 95.94 142 VAL A C 1
ATOM 1089 O O . VAL A 1 142 ? -1.410 -9.981 -3.614 1.00 95.94 142 VAL A O 1
ATOM 1092 N N . HIS A 1 143 ? -2.083 -8.219 -2.402 1.00 97.69 143 HIS A N 1
ATOM 1093 C CA . HIS A 1 143 ? -3.412 -8.154 -3.002 1.00 97.69 143 HIS A CA 1
ATOM 1094 C C . HIS A 1 143 ? -3.395 -7.628 -4.439 1.00 97.69 143 HIS A C 1
ATOM 1096 O O . HIS A 1 143 ? -4.161 -8.128 -5.265 1.00 97.69 143 HIS A O 1
ATOM 1102 N N . VAL A 1 144 ? -2.509 -6.685 -4.784 1.00 97.88 144 VAL A N 1
ATOM 1103 C CA . VAL A 1 144 ? -2.372 -6.243 -6.184 1.00 97.88 144 VAL A CA 1
ATOM 1104 C C . VAL A 1 144 ? -1.808 -7.352 -7.073 1.00 97.88 144 VAL A C 1
ATOM 1106 O O . VAL A 1 144 ? -2.218 -7.465 -8.224 1.00 97.88 144 VAL A O 1
ATOM 1109 N N . VAL A 1 145 ? -0.926 -8.213 -6.552 1.00 97.06 145 VAL A N 1
ATOM 1110 C CA . VAL A 1 145 ? -0.403 -9.366 -7.304 1.00 97.06 145 VAL A CA 1
ATOM 1111 C C . VAL A 1 145 ? -1.518 -10.370 -7.593 1.00 97.06 145 VAL A C 1
ATOM 1113 O O . VAL A 1 145 ? -1.652 -10.818 -8.731 1.00 97.06 145 VAL A O 1
ATOM 1116 N N . ALA A 1 146 ? -2.353 -10.686 -6.598 1.00 97.00 146 ALA A N 1
ATOM 1117 C CA . ALA A 1 146 ? -3.513 -11.553 -6.796 1.00 97.00 146 ALA A CA 1
ATOM 1118 C C . ALA A 1 146 ? -4.496 -10.968 -7.828 1.00 97.00 146 ALA A C 1
ATOM 1120 O O . ALA A 1 146 ? -4.948 -11.685 -8.721 1.00 97.00 146 ALA A O 1
ATOM 1121 N N . ALA A 1 147 ? -4.764 -9.659 -7.757 1.00 97.19 147 ALA A N 1
ATOM 1122 C CA . ALA A 1 147 ? -5.604 -8.964 -8.731 1.00 97.19 147 ALA A CA 1
ATOM 1123 C C . ALA A 1 147 ? -4.999 -8.993 -10.146 1.00 97.19 147 ALA A C 1
ATOM 1125 O O . ALA A 1 147 ? -5.700 -9.291 -11.107 1.00 97.19 147 ALA A O 1
ATOM 1126 N N . ALA A 1 148 ? -3.691 -8.758 -10.281 1.00 97.75 148 ALA A N 1
ATOM 1127 C CA . ALA A 1 148 ? -2.996 -8.806 -11.566 1.00 97.75 148 ALA A CA 1
ATOM 1128 C C . ALA A 1 148 ? -3.039 -10.204 -12.197 1.00 97.75 148 ALA A C 1
ATOM 1130 O O . ALA A 1 148 ? -3.195 -10.332 -13.409 1.00 97.75 148 ALA A O 1
ATOM 1131 N N . VAL A 1 149 ? -2.923 -11.259 -11.385 1.00 96.56 149 VAL A N 1
ATOM 1132 C CA . VAL A 1 149 ? -3.074 -12.642 -11.851 1.00 96.56 149 VAL A CA 1
ATOM 1133 C C . VAL A 1 149 ? -4.467 -12.876 -12.434 1.00 96.56 149 VAL A C 1
ATOM 1135 O O . VAL A 1 149 ? -4.563 -13.356 -13.561 1.00 96.56 149 VAL A O 1
ATOM 1138 N N . GLN A 1 150 ? -5.516 -12.503 -11.698 1.00 96.69 150 GLN A N 1
ATOM 1139 C CA . GLN A 1 150 ? -6.903 -12.658 -12.146 1.00 96.69 150 GLN A CA 1
ATOM 1140 C C . GLN A 1 150 ? -7.171 -11.871 -13.433 1.00 96.69 150 GLN A C 1
ATOM 1142 O O . GLN A 1 150 ? -7.741 -12.408 -14.377 1.00 96.69 150 GLN A O 1
ATOM 1147 N N . GLU A 1 151 ? -6.702 -10.627 -13.500 1.00 96.88 151 GLU A N 1
ATOM 1148 C CA . GLU A 1 151 ? -6.869 -9.766 -14.670 1.00 96.88 151 GLU A CA 1
ATOM 1149 C C . GLU A 1 151 ? -6.145 -10.338 -15.904 1.00 96.88 151 GLU A C 1
ATOM 1151 O O . GLU A 1 151 ? -6.706 -10.398 -16.997 1.00 96.88 151 GLU A O 1
ATOM 1156 N N . LEU A 1 152 ? -4.915 -10.841 -15.741 1.00 96.62 152 LEU A N 1
ATOM 1157 C CA . LEU A 1 152 ? -4.183 -11.493 -16.833 1.00 96.62 152 LEU A CA 1
ATOM 1158 C C . LEU A 1 152 ? -4.855 -12.785 -17.316 1.00 96.62 152 LEU A C 1
ATOM 1160 O O . LEU A 1 152 ? -4.746 -13.093 -18.504 1.00 96.62 152 LEU A O 1
ATOM 1164 N N . ASP A 1 153 ? -5.499 -13.541 -16.424 1.00 96.00 153 ASP A N 1
ATOM 1165 C CA . ASP A 1 153 ? -6.271 -14.737 -16.781 1.00 96.00 153 ASP A CA 1
ATOM 1166 C C . ASP A 1 153 ? -7.515 -14.370 -17.595 1.00 96.00 153 ASP A C 1
ATOM 1168 O O . ASP A 1 153 ? -7.726 -14.926 -18.673 1.0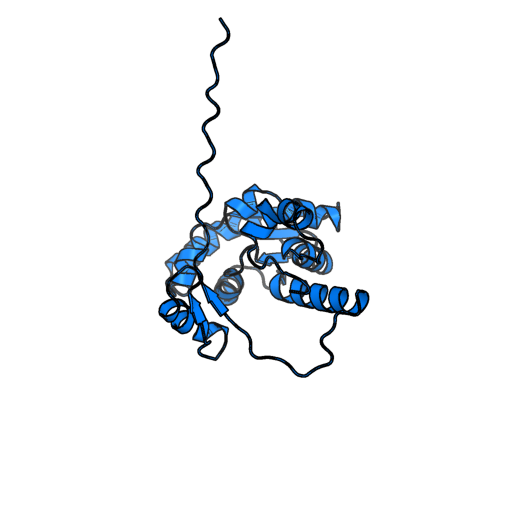0 96.00 153 ASP A O 1
ATOM 1172 N N . LEU A 1 154 ? -8.294 -13.394 -17.120 1.00 96.88 154 LEU A N 1
ATOM 1173 C CA . LEU A 1 154 ? -9.515 -12.927 -17.786 1.00 96.88 154 LEU A CA 1
ATOM 1174 C C . LEU A 1 154 ? -9.242 -12.390 -19.194 1.00 96.88 154 LEU A C 1
ATOM 1176 O O . LEU A 1 154 ? -10.017 -12.639 -20.114 1.00 96.88 154 LEU A O 1
ATOM 1180 N N . LEU A 1 155 ? -8.120 -11.694 -19.372 1.00 96.31 155 LEU A N 1
ATOM 1181 C CA . LEU A 1 155 ? -7.716 -11.145 -20.666 1.00 96.31 155 LEU A CA 1
ATOM 1182 C C . LEU A 1 155 ? -7.018 -12.171 -21.574 1.00 96.31 155 LEU A C 1
ATOM 1184 O O . LEU A 1 155 ? -6.640 -11.836 -22.695 1.00 96.31 155 LEU A O 1
ATOM 1188 N N . GLY A 1 156 ? -6.781 -13.402 -21.105 1.00 96.19 156 GLY A N 1
ATOM 1189 C CA . GLY A 1 156 ? -6.023 -14.405 -21.860 1.00 96.19 156 GLY A CA 1
ATOM 1190 C C . GLY A 1 156 ? -4.560 -14.009 -22.102 1.00 96.19 156 GLY A C 1
ATOM 1191 O O . GLY A 1 156 ? -3.924 -14.489 -23.038 1.00 96.19 156 GLY A O 1
ATOM 1192 N N . LEU A 1 157 ? -4.004 -13.130 -21.262 1.00 95.44 157 LEU A N 1
ATOM 1193 C CA . LEU A 1 157 ? -2.670 -12.544 -21.418 1.00 95.44 157 LEU A CA 1
ATOM 1194 C C . LEU A 1 157 ? -1.597 -13.256 -20.589 1.00 95.44 157 LEU A C 1
ATOM 1196 O O . LEU A 1 157 ? -0.463 -12.769 -20.492 1.00 95.44 157 LEU A O 1
ATOM 1200 N N . ARG A 1 158 ? -1.901 -14.386 -19.944 1.00 93.50 158 ARG A N 1
ATOM 1201 C CA . ARG A 1 158 ? -0.901 -15.142 -19.179 1.00 93.50 158 ARG A CA 1
ATOM 1202 C C . ARG A 1 158 ? 0.270 -15.580 -20.059 1.00 93.50 158 ARG A C 1
ATOM 1204 O O . ARG A 1 158 ? 0.108 -15.994 -21.199 1.00 93.50 158 ARG A O 1
ATOM 1211 N N . ASN A 1 159 ? 1.484 -15.468 -19.513 1.00 92.19 159 ASN A N 1
ATOM 1212 C CA . ASN A 1 159 ? 2.652 -15.987 -20.216 1.00 92.19 159 ASN A CA 1
ATOM 1213 C C . ASN A 1 159 ? 2.606 -17.517 -20.151 1.00 92.19 159 ASN A C 1
ATOM 1215 O O . ASN A 1 159 ? 2.644 -18.067 -19.056 1.00 92.19 159 ASN A O 1
ATOM 1219 N N . GLN A 1 160 ? 2.525 -18.173 -21.307 1.00 90.38 160 GLN A N 1
ATOM 1220 C CA . GLN A 1 160 ? 2.541 -19.637 -21.415 1.00 90.38 160 GLN A CA 1
ATOM 1221 C C . GLN A 1 160 ? 3.964 -20.199 -21.563 1.00 90.38 160 GLN A C 1
ATOM 1223 O O . GLN A 1 160 ? 4.177 -21.400 -21.440 1.00 90.38 160 GLN A O 1
ATOM 1228 N N . SER A 1 161 ? 4.947 -19.332 -21.824 1.00 91.12 161 SER A N 1
ATOM 1229 C CA . SER A 1 161 ? 6.363 -19.705 -21.831 1.00 91.12 161 SER A CA 1
ATOM 1230 C C . SER A 1 161 ? 6.965 -19.641 -20.423 1.00 91.12 161 SER A C 1
ATOM 1232 O O . SER A 1 161 ? 6.373 -19.066 -19.507 1.00 91.12 161 SER A O 1
ATOM 1234 N N . GLY A 1 162 ? 8.165 -20.200 -20.248 1.00 88.19 162 GLY A N 1
ATOM 1235 C CA . GLY A 1 162 ? 8.901 -20.111 -18.986 1.00 88.19 162 GLY A CA 1
ATOM 1236 C C . GLY A 1 162 ? 9.133 -18.666 -18.519 1.00 88.19 162 GLY A C 1
ATOM 1237 O O . GLY A 1 162 ? 9.071 -17.708 -19.299 1.00 88.19 162 GLY A O 1
ATOM 1238 N N . ALA A 1 163 ? 9.402 -18.505 -17.223 1.00 87.75 163 ALA A N 1
ATOM 1239 C CA . ALA A 1 163 ? 9.737 -17.208 -16.650 1.00 87.75 163 ALA A CA 1
ATOM 1240 C C . ALA A 1 163 ? 10.995 -16.633 -17.321 1.00 87.75 163 ALA A C 1
ATOM 1242 O O . ALA A 1 163 ? 12.014 -17.310 -17.455 1.00 87.75 163 ALA A O 1
ATOM 1243 N N . LYS A 1 164 ? 10.919 -15.368 -17.742 1.00 88.38 164 LYS A N 1
ATOM 1244 C CA . LYS A 1 164 ? 12.085 -14.611 -18.207 1.00 88.38 164 LYS A CA 1
ATOM 1245 C C . LYS A 1 164 ? 12.767 -13.934 -17.012 1.00 88.38 164 LYS A C 1
ATOM 1247 O O . LYS A 1 164 ? 12.081 -13.646 -16.031 1.00 88.38 164 LYS A O 1
ATOM 1252 N N . PRO A 1 165 ? 14.075 -13.634 -17.093 1.00 89.00 165 PRO A N 1
ATOM 1253 C CA . PRO A 1 165 ? 14.760 -12.867 -16.058 1.00 89.00 165 PRO A CA 1
ATOM 1254 C C . PRO A 1 165 ? 14.086 -11.512 -15.799 1.00 89.00 165 PRO A C 1
ATOM 1256 O O . PRO A 1 165 ? 13.697 -10.813 -16.740 1.00 89.00 165 PRO A O 1
ATOM 1259 N N . THR A 1 166 ? 13.977 -11.132 -14.526 1.00 92.88 166 THR A N 1
ATOM 1260 C CA . THR A 1 166 ? 13.492 -9.809 -14.113 1.00 92.88 166 THR A CA 1
ATOM 1261 C C . THR A 1 166 ? 14.541 -8.748 -14.434 1.00 92.88 166 THR A C 1
ATOM 1263 O O . THR A 1 166 ? 15.714 -8.917 -14.109 1.00 92.88 166 THR A O 1
ATOM 1266 N N . ARG A 1 167 ? 14.116 -7.639 -15.047 1.00 93.94 167 ARG A N 1
ATOM 1267 C CA . ARG A 1 167 ? 14.963 -6.465 -15.307 1.00 93.94 167 ARG A CA 1
ATOM 1268 C C . ARG A 1 167 ? 14.591 -5.343 -14.346 1.00 93.94 167 ARG A C 1
ATOM 1270 O O . ARG A 1 167 ? 13.405 -5.070 -14.166 1.00 93.94 167 ARG A O 1
ATOM 1277 N N . PHE A 1 168 ? 15.594 -4.685 -13.775 1.00 96.50 168 PHE A N 1
ATOM 1278 C CA . PHE A 1 168 ? 15.421 -3.532 -12.895 1.00 96.50 168 PHE A CA 1
ATOM 1279 C C . PHE A 1 168 ? 16.001 -2.290 -13.570 1.00 96.50 168 PHE A C 1
ATOM 1281 O O . PHE A 1 168 ? 17.118 -2.333 -14.081 1.00 96.50 168 PHE A O 1
ATOM 1288 N N . GLY A 1 169 ? 15.246 -1.193 -13.567 1.00 96.44 169 GLY A N 1
ATOM 1289 C CA . GLY A 1 169 ? 15.681 0.103 -14.083 1.00 96.44 169 GLY A CA 1
ATOM 1290 C C . GLY A 1 169 ? 15.523 1.181 -13.017 1.00 96.44 169 GLY A C 1
ATOM 1291 O O . GLY A 1 169 ? 14.490 1.220 -12.348 1.00 96.44 169 GLY A O 1
ATOM 1292 N N . VAL A 1 170 ? 16.524 2.048 -12.852 1.00 96.75 170 VAL A N 1
ATOM 1293 C CA . VAL A 1 170 ? 16.487 3.170 -11.896 1.00 96.75 170 VAL A CA 1
ATOM 1294 C C . VAL A 1 170 ? 16.956 4.465 -12.545 1.00 96.75 170 VAL A C 1
ATOM 1296 O O . VAL A 1 170 ? 17.885 4.454 -13.341 1.00 96.75 170 VAL A O 1
ATOM 1299 N N . SER A 1 171 ? 16.364 5.599 -12.171 1.00 95.56 171 SER A N 1
ATOM 1300 C CA . SER A 1 171 ? 16.878 6.921 -12.563 1.00 95.56 171 SER A CA 1
ATOM 1301 C C . SER A 1 171 ? 18.039 7.407 -11.687 1.00 95.56 171 SER A C 1
ATOM 1303 O O . SER A 1 171 ? 18.790 8.290 -12.093 1.00 95.56 171 SER A O 1
ATOM 1305 N N . GLY A 1 172 ? 18.198 6.821 -10.495 1.00 93.44 172 GLY A N 1
ATOM 1306 C CA . GLY A 1 172 ? 19.311 7.072 -9.577 1.00 93.44 172 GLY A CA 1
ATOM 1307 C C . GLY A 1 172 ? 20.533 6.183 -9.839 1.00 93.44 172 GLY A C 1
ATOM 1308 O O . GLY A 1 172 ? 20.806 5.791 -10.968 1.00 93.44 172 GLY A O 1
ATOM 1309 N N . CYS A 1 173 ? 21.268 5.848 -8.774 1.00 95.25 173 CYS A N 1
ATOM 1310 C CA . CYS A 1 173 ? 22.478 5.020 -8.829 1.00 95.25 173 CYS A CA 1
ATOM 1311 C C . CYS A 1 173 ? 22.147 3.507 -8.863 1.00 95.25 173 CYS A C 1
ATOM 1313 O O . CYS A 1 173 ? 21.647 2.981 -7.858 1.00 95.25 173 CYS A O 1
ATOM 1315 N N . PRO A 1 174 ? 22.465 2.770 -9.951 1.00 96.62 174 PRO A N 1
ATOM 1316 C CA . PRO A 1 174 ? 22.199 1.330 -10.043 1.00 96.62 174 PRO A CA 1
ATOM 1317 C C . PRO A 1 174 ? 22.903 0.506 -8.966 1.00 96.62 174 PRO A C 1
ATOM 1319 O O . PRO A 1 174 ? 22.310 -0.410 -8.399 1.00 96.62 174 PRO A O 1
ATOM 1322 N N . GLN A 1 175 ? 24.152 0.850 -8.638 1.00 95.75 175 GLN A N 1
ATOM 1323 C CA . GLN A 1 175 ? 24.956 0.122 -7.654 1.00 95.75 175 GLN A CA 1
ATOM 1324 C C . GLN A 1 175 ? 24.377 0.268 -6.243 1.00 95.75 175 GLN A C 1
ATOM 1326 O O . GLN A 1 175 ? 24.331 -0.701 -5.484 1.00 95.75 175 GLN A O 1
ATOM 1331 N N . GLN A 1 176 ? 23.898 1.466 -5.897 1.00 92.75 176 GLN A N 1
ATOM 1332 C CA . GLN A 1 176 ? 23.248 1.713 -4.613 1.00 92.75 176 GLN A CA 1
ATOM 1333 C C . GLN A 1 176 ? 21.940 0.923 -4.500 1.00 92.75 176 GLN A C 1
ATOM 1335 O O . GLN A 1 176 ? 21.727 0.259 -3.486 1.00 92.75 176 GLN A O 1
ATOM 1340 N N . PHE A 1 177 ? 21.099 0.933 -5.542 1.00 93.81 177 PHE A N 1
ATOM 1341 C CA . PHE A 1 177 ? 19.865 0.142 -5.562 1.00 93.81 177 PHE A CA 1
ATOM 1342 C C . PHE A 1 177 ? 20.151 -1.360 -5.453 1.00 93.81 177 PHE A C 1
ATOM 1344 O O . PHE A 1 177 ? 19.544 -2.047 -4.631 1.00 93.81 177 PHE A O 1
ATOM 1351 N N . ALA A 1 178 ? 21.104 -1.874 -6.240 1.00 94.56 178 ALA A N 1
ATOM 1352 C CA . ALA A 1 178 ? 21.485 -3.283 -6.208 1.00 94.56 178 ALA A CA 1
ATOM 1353 C C . ALA A 1 178 ? 21.941 -3.705 -4.806 1.00 94.56 178 ALA A C 1
ATOM 1355 O O . ALA A 1 178 ? 21.503 -4.740 -4.320 1.00 94.56 178 ALA A O 1
ATOM 1356 N N . ARG A 1 179 ? 22.744 -2.877 -4.121 1.00 92.12 179 ARG A N 1
ATOM 1357 C CA . ARG A 1 179 ? 23.197 -3.138 -2.746 1.00 92.12 179 ARG A CA 1
ATOM 1358 C C . ARG A 1 179 ? 22.057 -3.097 -1.724 1.00 92.12 179 ARG A C 1
ATOM 1360 O O . ARG A 1 179 ? 21.982 -3.983 -0.878 1.00 92.12 179 ARG A O 1
ATOM 1367 N N . LEU A 1 180 ? 21.200 -2.073 -1.768 1.00 87.69 180 LEU A N 1
ATOM 1368 C CA . LEU A 1 180 ? 20.119 -1.895 -0.786 1.00 87.69 180 LEU A CA 1
ATOM 1369 C C . LEU A 1 180 ? 19.007 -2.936 -0.936 1.00 87.69 180 LEU A C 1
ATOM 1371 O O . LEU A 1 180 ? 18.411 -3.330 0.061 1.00 87.69 180 LEU A O 1
ATOM 1375 N N . SER A 1 181 ? 18.745 -3.394 -2.160 1.00 90.06 181 SER A N 1
ATOM 1376 C CA . SER A 1 181 ? 17.663 -4.339 -2.449 1.00 90.06 181 SER A CA 1
ATOM 1377 C C . SER A 1 181 ? 17.975 -5.789 -2.064 1.00 90.06 181 SER A C 1
ATOM 1379 O O . SER A 1 181 ? 17.035 -6.572 -1.945 1.00 90.06 181 SER A O 1
ATOM 1381 N N . VAL A 1 182 ? 19.239 -6.159 -1.797 1.00 90.94 182 VAL A N 1
ATOM 1382 C CA . VAL A 1 182 ? 19.630 -7.543 -1.439 1.00 90.94 182 VAL A CA 1
ATOM 1383 C C . VAL A 1 182 ? 18.837 -8.077 -0.250 1.00 90.94 182 VAL A C 1
ATOM 1385 O O . VAL A 1 182 ? 18.344 -9.200 -0.291 1.00 90.94 182 VAL A O 1
ATOM 1388 N N . GLN A 1 183 ? 18.673 -7.265 0.795 1.00 82.94 183 GLN A N 1
ATOM 1389 C CA . GLN A 1 183 ? 17.921 -7.648 1.996 1.00 82.94 183 GLN A CA 1
ATOM 1390 C C . GLN A 1 183 ? 16.436 -7.937 1.727 1.00 82.94 183 GLN A C 1
ATOM 1392 O O . GLN A 1 183 ? 15.795 -8.604 2.533 1.00 82.94 183 GLN A O 1
ATOM 1397 N N . TRP A 1 184 ? 15.885 -7.453 0.612 1.00 83.25 184 TRP A N 1
ATOM 1398 C CA . TRP A 1 184 ? 14.469 -7.603 0.270 1.00 83.25 184 TRP A CA 1
ATOM 1399 C C . TRP A 1 184 ? 14.242 -8.622 -0.848 1.00 83.25 184 TRP A C 1
ATOM 1401 O O . TRP A 1 184 ? 13.255 -9.349 -0.825 1.00 83.25 184 TRP A O 1
ATOM 1411 N N . LEU A 1 185 ? 15.159 -8.695 -1.816 1.00 88.81 185 LEU A N 1
ATOM 1412 C CA . LEU A 1 185 ? 15.083 -9.615 -2.953 1.00 88.81 185 LEU A CA 1
ATOM 1413 C C . LEU A 1 185 ? 15.758 -10.966 -2.680 1.00 88.81 185 LEU A C 1
ATOM 1415 O O . LEU A 1 185 ? 15.522 -11.920 -3.416 1.00 88.81 185 LEU A O 1
ATOM 1419 N N . GLY A 1 186 ? 16.624 -11.054 -1.664 1.00 89.62 186 GLY A N 1
ATOM 1420 C CA . GLY A 1 186 ? 17.434 -12.245 -1.381 1.00 89.62 186 GLY A CA 1
ATOM 1421 C C . GLY A 1 186 ? 18.550 -12.500 -2.402 1.00 89.62 186 GLY A C 1
ATOM 1422 O O . GLY A 1 186 ? 19.246 -13.509 -2.321 1.00 89.62 186 GLY A O 1
ATOM 1423 N N . CYS A 1 187 ? 18.738 -11.598 -3.366 1.00 91.56 187 CYS A N 1
ATOM 1424 C CA . CYS A 1 187 ? 19.776 -11.659 -4.386 1.00 91.56 187 CYS A CA 1
ATOM 1425 C C . CYS A 1 187 ? 20.225 -10.247 -4.783 1.00 91.56 187 CYS A C 1
ATOM 1427 O O . CYS A 1 187 ? 19.529 -9.266 -4.521 1.00 91.56 187 CYS A O 1
ATOM 1429 N N . THR A 1 188 ? 21.383 -10.145 -5.434 1.00 93.56 188 THR A N 1
ATOM 1430 C CA . THR A 1 188 ? 21.845 -8.891 -6.041 1.00 93.56 188 THR A CA 1
ATOM 1431 C C . THR A 1 188 ? 21.290 -8.795 -7.463 1.00 93.56 188 THR A C 1
ATOM 1433 O O . THR A 1 188 ? 21.725 -9.568 -8.322 1.00 93.56 188 THR A O 1
ATOM 1436 N N . PRO A 1 189 ? 20.339 -7.888 -7.749 1.00 94.81 189 PRO A N 1
ATOM 1437 C CA . PRO A 1 189 ? 19.780 -7.770 -9.087 1.00 94.81 189 PRO A CA 1
ATOM 1438 C C . PRO A 1 189 ? 20.764 -7.100 -10.053 1.00 94.81 189 PRO A C 1
ATOM 1440 O O . PRO A 1 189 ? 21.557 -6.240 -9.667 1.00 94.81 189 PRO A O 1
ATOM 1443 N N . ALA A 1 190 ? 20.652 -7.435 -11.340 1.00 94.69 190 ALA A N 1
ATOM 1444 C CA . ALA A 1 190 ? 21.194 -6.596 -12.402 1.00 94.69 190 ALA A CA 1
ATOM 1445 C C . ALA A 1 190 ? 20.287 -5.367 -12.572 1.00 94.69 190 ALA A C 1
ATOM 1447 O O . ALA A 1 190 ? 19.078 -5.511 -12.778 1.00 94.69 190 ALA A O 1
ATOM 1448 N N . VAL A 1 191 ? 20.868 -4.170 -12.460 1.00 97.12 191 VAL A N 1
ATOM 1449 C CA . VAL A 1 191 ? 20.139 -2.896 -12.478 1.00 97.12 191 VAL A CA 1
ATOM 1450 C C . VAL A 1 191 ? 20.715 -2.000 -13.564 1.00 97.12 191 VAL A C 1
ATOM 1452 O O . VAL A 1 191 ? 21.921 -1.761 -13.607 1.00 97.12 191 VAL A O 1
ATOM 1455 N N . GLU A 1 192 ? 19.847 -1.488 -14.425 1.00 96.81 192 GLU A N 1
ATOM 1456 C CA . GLU A 1 192 ? 20.192 -0.551 -15.490 1.00 96.81 192 GLU A CA 1
ATOM 1457 C C . GLU A 1 192 ? 19.853 0.883 -15.053 1.00 96.81 192 GLU A C 1
ATOM 1459 O O . GLU A 1 192 ? 18.822 1.121 -14.416 1.00 96.81 192 GLU A O 1
ATOM 1464 N N . GLN A 1 193 ? 20.706 1.854 -15.391 1.00 96.69 193 GLN A N 1
ATOM 1465 C CA . GLN A 1 193 ? 20.355 3.265 -15.228 1.00 96.69 193 GLN A CA 1
ATOM 1466 C C . GLN A 1 193 ? 19.461 3.706 -16.389 1.00 96.69 193 GLN A C 1
ATOM 1468 O O . GLN A 1 193 ? 19.771 3.441 -17.549 1.00 96.69 193 GLN A O 1
ATOM 1473 N N . VAL A 1 194 ? 18.366 4.394 -16.080 1.00 95.38 194 VAL A N 1
ATOM 1474 C CA . VAL A 1 194 ? 17.392 4.887 -17.055 1.00 95.38 194 VAL A CA 1
ATOM 1475 C C . VAL A 1 194 ? 17.300 6.404 -16.943 1.00 95.38 194 VAL A C 1
ATOM 1477 O O . VAL A 1 194 ? 16.966 6.939 -15.889 1.00 95.38 194 VAL A O 1
ATOM 1480 N N . CYS A 1 195 ? 17.558 7.106 -18.042 1.00 92.69 195 CYS A N 1
ATOM 1481 C CA . CYS A 1 195 ? 17.355 8.549 -18.119 1.00 92.69 195 CYS A CA 1
ATOM 1482 C C . CYS A 1 195 ? 15.897 8.838 -18.481 1.00 92.69 195 CYS A C 1
ATOM 1484 O O . CYS A 1 195 ? 15.430 8.441 -19.548 1.00 92.69 195 CYS A O 1
ATOM 1486 N N . LEU A 1 196 ? 15.184 9.536 -17.600 1.00 88.44 196 LEU A N 1
ATOM 1487 C CA . LEU A 1 196 ? 13.841 10.028 -17.890 1.00 88.44 196 LEU A CA 1
ATOM 1488 C C . LEU A 1 196 ? 13.942 11.429 -18.511 1.00 88.44 196 LEU A C 1
ATOM 1490 O O . LEU A 1 196 ? 14.764 12.225 -18.049 1.00 88.44 196 LEU A O 1
ATOM 1494 N N . PRO A 1 197 ? 13.139 11.752 -19.541 1.00 84.25 197 PRO A N 1
ATOM 1495 C CA . PRO A 1 197 ? 13.084 13.111 -20.059 1.00 84.25 197 PRO A CA 1
ATOM 1496 C C . PRO A 1 197 ? 12.623 14.056 -18.942 1.00 84.25 197 PRO A C 1
ATOM 1498 O O . PRO A 1 197 ? 11.668 13.753 -18.224 1.00 84.25 197 PRO A O 1
ATOM 1501 N N . MET A 1 198 ? 13.309 15.190 -18.773 1.00 66.88 198 MET A N 1
ATOM 1502 C CA . MET A 1 198 ? 12.844 16.225 -17.849 1.00 66.88 198 MET A CA 1
ATOM 1503 C C . MET A 1 198 ? 11.476 16.727 -18.326 1.00 66.88 198 MET A C 1
ATOM 1505 O O . MET A 1 198 ? 11.345 17.031 -19.516 1.00 66.88 198 MET A O 1
ATOM 1509 N N . PRO A 1 199 ? 10.463 16.833 -17.445 1.00 60.97 199 PRO A N 1
ATOM 1510 C CA . PRO A 1 199 ? 9.224 17.493 -17.823 1.00 60.97 199 PRO A CA 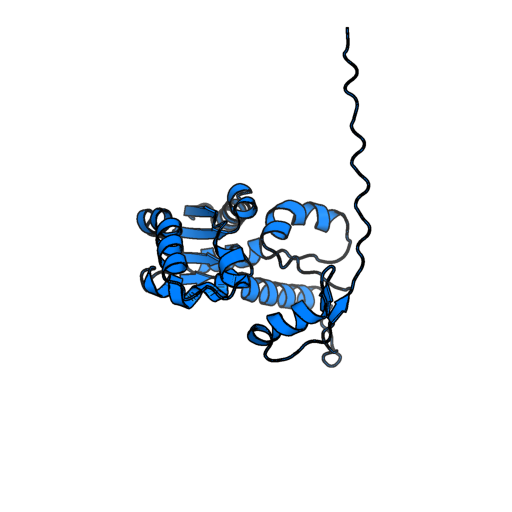1
ATOM 1511 C C . PRO A 1 199 ? 9.560 18.921 -18.264 1.00 60.97 199 PRO A C 1
ATOM 1513 O O . PRO A 1 199 ? 10.309 19.623 -17.579 1.00 60.97 199 PRO A O 1
ATOM 1516 N N . MET A 1 200 ? 9.049 19.339 -19.427 1.00 48.00 200 MET A N 1
ATOM 1517 C CA . MET A 1 200 ? 9.138 20.743 -19.826 1.00 48.00 200 MET A CA 1
ATOM 1518 C C . MET A 1 200 ? 8.533 21.594 -18.701 1.00 48.00 200 MET A C 1
ATOM 1520 O O . MET A 1 200 ? 7.470 21.228 -18.190 1.00 48.00 200 MET A O 1
ATOM 1524 N N . PRO A 1 201 ? 9.179 22.697 -18.285 1.00 48.16 201 PRO A N 1
ATOM 1525 C CA . PRO A 1 201 ? 8.579 23.586 -17.304 1.00 48.16 201 PRO A CA 1
ATOM 1526 C C . PRO A 1 201 ? 7.210 24.029 -17.827 1.00 48.16 201 PRO A C 1
ATOM 1528 O O . PRO A 1 201 ? 7.092 24.449 -18.979 1.00 48.16 201 PRO A O 1
ATOM 1531 N N . LEU A 1 202 ? 6.180 23.899 -16.984 1.00 47.91 202 LEU A N 1
ATOM 1532 C CA . LEU A 1 202 ? 4.864 24.477 -17.240 1.00 47.91 202 LEU A CA 1
ATOM 1533 C C . LEU A 1 202 ? 5.082 25.951 -17.584 1.00 47.91 202 LEU A C 1
ATOM 1535 O O . LEU A 1 202 ? 5.596 26.704 -16.755 1.00 47.91 202 LEU A O 1
ATOM 1539 N N . GLN A 1 203 ? 4.755 26.347 -18.816 1.00 42.12 203 GLN A N 1
ATOM 1540 C CA . GLN A 1 203 ? 4.772 27.754 -19.195 1.00 42.12 203 GLN A CA 1
ATOM 1541 C C . GLN A 1 203 ? 3.855 28.491 -18.223 1.00 42.12 203 GLN A C 1
ATOM 1543 O O . GLN A 1 203 ? 2.677 28.158 -18.091 1.00 42.12 203 GLN A O 1
ATOM 1548 N N . SER A 1 204 ? 4.418 29.453 -17.495 1.00 39.91 204 SER A N 1
ATOM 1549 C CA . SER A 1 204 ? 3.650 30.363 -16.660 1.00 39.91 204 SER A CA 1
ATOM 1550 C C . SER A 1 204 ? 2.624 31.052 -17.552 1.00 39.91 204 SER A C 1
ATOM 1552 O O . SER A 1 204 ? 2.995 31.833 -18.428 1.00 39.91 204 SER A O 1
ATOM 1554 N N . VAL A 1 205 ? 1.346 30.745 -17.354 1.00 41.97 205 VAL A N 1
ATOM 1555 C CA . VAL A 1 205 ? 0.266 31.534 -17.938 1.00 41.97 205 VAL A CA 1
ATOM 1556 C C . VAL A 1 205 ? 0.325 32.890 -17.246 1.00 41.97 205 VAL A C 1
ATOM 1558 O O . VAL A 1 205 ? -0.018 33.011 -16.070 1.00 41.97 205 VAL A O 1
ATOM 1561 N N . SER A 1 206 ? 0.840 33.891 -17.954 1.00 38.41 206 SER A N 1
ATOM 1562 C CA . SER A 1 206 ? 0.736 35.288 -17.556 1.00 38.41 206 SER A CA 1
ATOM 1563 C C . SER A 1 206 ? -0.747 35.625 -17.458 1.00 38.41 206 SER A C 1
ATOM 1565 O O . SER A 1 206 ? -1.462 35.583 -18.457 1.00 38.41 206 SER A O 1
ATOM 1567 N N . ILE A 1 207 ? -1.225 35.916 -16.252 1.00 44.72 207 ILE A N 1
ATOM 1568 C CA . ILE A 1 207 ? -2.527 36.547 -16.070 1.00 44.72 207 ILE A CA 1
ATOM 1569 C C . ILE A 1 207 ? -2.327 37.994 -16.517 1.00 44.72 207 ILE A C 1
ATOM 1571 O O . ILE A 1 207 ? -1.773 38.799 -15.770 1.00 44.72 207 ILE A O 1
ATOM 1575 N N . GLU A 1 208 ? -2.697 38.305 -17.758 1.00 41.44 208 GLU A N 1
ATOM 1576 C CA . GLU A 1 208 ? -2.899 39.693 -18.161 1.00 41.44 208 GLU A CA 1
ATOM 1577 C C . GLU A 1 208 ? -4.042 40.253 -17.310 1.00 41.44 208 GLU A C 1
ATOM 1579 O O . GLU A 1 208 ? -5.158 39.728 -17.290 1.00 41.44 208 GLU A O 1
ATOM 1584 N N . SER A 1 209 ? -3.715 41.279 -16.531 1.00 43.03 209 SER A N 1
ATOM 1585 C CA . SER A 1 209 ? -4.664 42.104 -15.800 1.00 43.03 209 SER A CA 1
ATOM 1586 C C . SER A 1 209 ? -5.643 42.726 -16.790 1.00 43.03 209 SER A C 1
ATOM 1588 O O . SER A 1 209 ? -5.239 43.468 -17.682 1.00 43.03 209 SER A O 1
ATOM 1590 N N . ILE A 1 210 ? -6.923 42.404 -16.628 1.00 47.78 210 ILE A N 1
ATOM 1591 C CA . ILE A 1 210 ? -8.014 43.123 -17.276 1.00 47.78 210 ILE A CA 1
ATOM 1592 C C . ILE A 1 210 ? -8.219 44.401 -16.456 1.00 47.78 210 ILE A C 1
ATOM 1594 O O . ILE A 1 210 ? -8.685 44.315 -15.318 1.00 47.78 210 ILE A O 1
ATOM 1598 N N . ASP A 1 211 ? -7.814 45.538 -17.022 1.00 50.06 211 ASP A N 1
ATOM 1599 C CA . ASP A 1 211 ? -8.298 46.871 -16.635 1.00 50.06 211 ASP A CA 1
ATOM 1600 C C . ASP A 1 211 ? -9.701 47.118 -17.219 1.00 50.06 211 ASP A C 1
ATOM 1602 O O . ASP A 1 211 ? -9.945 46.704 -18.381 1.00 50.06 211 ASP A O 1
#

Sequence (211 aa):
VKMAIMACNTSSALALETVRSEFDFPILGVILPGARAAVAVGKRIGVIATPATAASNAYRRAIQEVDPKAQVWQVGCPAFVPLIEQNRINDPYTYEIAQEYLEPLLQQQIDTLVYGCTHYPHLAPILRRILPNTVTLVDPAVHVVAAAVQELDLLGLRNQSGAKPTRFGVSGCPQQFARLSVQWLGCTPAVEQVCLPMPMPLQSVSIESID

Mean predicted aligned error: 5.49 Å

Radius of gyration: 19.56 Å; Cα contacts (8 Å, |Δi|>4): 308; chains: 1; bounding box: 45×67×44 Å

Nearest PDB structures (foldseek):
  2gzm-assembly1_A  TM=9.341E-01  e=2.561E-19  Bacillus anthracis
  2dwu-assembly2_C  TM=9.597E-01  e=4.857E-18  Bacillus anthracis
  3isv-assembly2_A  TM=9.266E-01  e=1.809E-17  Listeria monocytogenes EGD-e
  5hj7-assembly1_A  TM=9.283E-01  e=2.213E-16  Mycobacterium tuberculosis H37Rv
  3out-assembly1_B  TM=9.178E-01  e=5.822E-14  Francisella tularensis subsp. tularensis